Protein 4DTH (pdb70)

Radius of gyration: 22.95 Å; Cα contacts (8 Å, |Δi|>4): 728; chains: 1; bounding box: 74×40×50 Å

InterPro domains:
  IPR006531 Gp5/Type VI secretion system Vgr protein, OB-fold domain [PF04717] (392-458)
  IPR006533 Type VI secretion system, RhsGE-associated Vgr protein [TIGR01646] (21-508)
  IPR017847 Type VI secretion system, RhsGE-associated Vgr family subset [TIGR03361] (10-526)
  IPR032074 Actin cross-linking domain [PF16671] (710-1095)
  IPR032074 Actin cross-linking domain [PS51772] (712-1095)
  IPR037026 Vgr protein, OB-fold domain superfamily [G3DSA:2.40.50.230] (362-461)
  IPR050708 Type VI secretion system VgrG/RHS [PTHR32305] (22-651)
  IPR054030 Gp5/Type VI secretion system Vgr, C-terminal trimerisation domain [PF22178] (476-581)

Sequence (356 aa):
ATPDFPTHFPKSSSIGIENELAGLVVAMPANSAQQKFGYVKSAQGDALFMLTKDMNQGSYQRPPSLQDGKNYQNWQTTHTVELVSYPCEMDDKAAVETRKQAMLWLATHFTTHIDQSNHQQPLAPIQSEDGRFVIEITNAKHVIAAGNGISAESQGQTITMTPSGQQATVGVAAKGFGTSATPELRLLESAPWYQKSLKSQFASLTSAENLDDKELAANVFAYLTSIYLKTAELAKKFGIYIINEWDPMSEQITPNANNGLTDPKVKNAWEILPRTKPSKIVEILSKSDAKAVMKHIKPQLQSRYSEESLSKNVFQYFQQDGGEVAGHGINNNATVGDKHSPELAILFEFRTVPNELQSYLPKTE

Foldseek 3Di:
DQDDFDFEDAFKKKKKKWWKAWKKKKFAPPDDQFFWFKAWLVGHTFWTKGFDAWPAQADQAPVRDDVDDSPRITIGTIMIITRMDHPPPVVSLVLNLVRVLQVLQVLLVCQQPPAFAFDDFDARPVRGMTMGTPHRRMGMHTHRNPDSHHPSDRMFTDLLRMKMKMKGFLLCQLVCPDPVNVVLCPQPLQDSVQLVVLCVVQVVPDFPDSNSLSRLLRVLLSLLQLLLVLCQVQVACFAPDGNVVVVGDHNAPHLQGLVNQVVRQWHWQEQSLLSLVVGDPVSSCSSLVVSLVSCVVPHPNRSSVRSSVCSNVRHDSHPHGSHSHFYRDPVPTGGMIMIMRSGQDPVCCSSHHHHD

Solvent-accessible surface area: 16719 Å² total; per-residue (Å²): 122,28,55,128,77,62,57,31,24,48,113,16,10,6,12,9,45,0,40,6,49,21,5,2,0,1,0,27,51,158,18,70,99,78,0,0,25,0,49,7,49,156,44,89,26,5,0,3,0,9,15,40,106,87,91,31,72,8,134,44,6,115,94,56,150,51,85,139,93,26,137,115,10,38,4,15,18,0,21,0,22,3,4,26,7,52,18,93,53,176,74,18,15,74,35,23,10,68,0,0,52,43,0,5,87,44,0,37,71,18,3,109,134,24,19,1,79,61,4,53,86,62,109,6,182,98,23,99,2,23,1,53,35,46,36,77,108,2,4,0,1,8,20,98,3,147,73,24,146,33,169,62,42,86,3,45,13,67,81,106,8,6,32,0,19,1,1,4,20,2,98,10,2,3,66,33,74,48,93,32,12,119,26,0,19,77,2,87,9,14,68,97,81,6,38,77,91,1,56,85,80,9,98,112,69,156,29,106,68,137,125,33,0,8,16,2,0,0,2,0,0,0,0,2,6,30,0,0,78,3,0,103,137,21,1,4,132,3,73,144,1,54,0,108,71,52,161,30,101,54,68,13,153,16,20,73,21,89,103,0,50,79,33,1,95,14,1,1,45,2,60,1,32,55,2,45,119,41,18,45,160,69,2,9,105,12,0,35,146,41,0,95,74,22,0,82,90,112,38,46,112,53,0,0,96,4,0,13,60,48,0,102,105,17,12,28,3,8,30,161,4,51,32,103,11,36,10,22,88,141,162,74,70,65,24,3,2,18,0,12,4,48,110,7,33,138,118,5,62,74,34,1,3,132,54,114

CATH classification: 1.10.3680.20

GO terms:
  GO:0000287 magnesium ion binding (F, IDA)
  GO:0005524 ATP binding (F, IDA)
  GO:0016881 acid-amino acid ligase activity (F, IDA)
  GO:0018153 isopeptide cross-linking via N6-(L-isoglutamyl)-L-lysine (P, IDA)
  GO:0030042 actin filament depolymerization (P, IDA)

Nearest PDB structures (foldseek):
  4e1f-assembly1_A  TM=1.002E+00  e=4.417E-75  Vibrio cholerae
  4dtd-assembly1_A  TM=9.904E-01  e=9.978E-72  Vibrio cholerae
  7n9w-assembly1_B  TM=2.390E-01  e=9.591E+00  Escherichia coli
  3fby-assembly3_C  TM=1.354E-01  e=4.483E+00  Homo sapiens

Structure (mmCIF, N/CA/C/O backbone):
data_4DTH
#
_entry.id   4DTH
#
_cell.length_a   128.680
_cell.length_b   128.680
_cell.length_c   76.820
_cell.angle_alpha   90.00
_cell.angle_beta   90.00
_cell.angle_gamma   90.00
#
_symmetry.space_group_name_H-M   'P 43 2 2'
#
loop_
_entity.id
_entity.type
_entity.pdbx_description
1 polymer 'VgrG protein'
2 non-polymer "ADENOSINE-5'-TRIPHOSPHATE"
3 non-polymer GLYCEROL
4 non-polymer 'MAGNESIUM ION'
5 non-polymer 'SULFATE ION'
6 water water
#
loop_
_atom_site.group_PDB
_atom_site.id
_atom_site.type_symbol
_atom_site.label_atom_id
_atom_site.label_alt_id
_atom_site.label_comp_id
_atom_site.label_asym_id
_atom_site.label_entity_id
_atom_site.label_seq_id
_atom_site.pdbx_PDB_ins_code
_atom_site.Cartn_x
_atom_site.Cartn_y
_atom_site.Cartn_z
_atom_site.occupancy
_atom_site.B_iso_or_equiv
_atom_site.auth_seq_id
_atom_site.auth_comp_id
_atom_site.auth_asym_id
_atom_site.auth_atom_id
_atom_site.pdbx_PDB_model_num
ATOM 1 N N . ALA A 1 12 ? 50.050 80.512 12.834 1.00 58.78 0 ALA A N 1
ATOM 2 C CA . ALA A 1 12 ? 48.670 80.338 13.273 1.00 57.88 0 ALA A CA 1
ATOM 3 C C . ALA A 1 12 ? 47.973 81.669 13.652 1.00 58.96 0 ALA A C 1
ATOM 4 O O . ALA A 1 12 ? 48.204 82.210 14.747 1.00 57.79 0 ALA A O 1
ATOM 6 N N . THR A 1 13 ? 47.104 82.187 12.735 1.00 54.44 1 THR A N 1
ATOM 7 C CA . THR A 1 13 ? 46.319 83.394 13.019 1.00 53.55 1 THR A CA 1
ATOM 8 C C . THR A 1 13 ? 45.160 82.922 13.908 1.00 55.26 1 THR A C 1
ATOM 9 O O . THR A 1 13 ? 44.478 81.950 13.545 1.00 55.02 1 THR A O 1
ATOM 13 N N . PRO A 1 14 ? 44.944 83.550 15.093 1.00 49.64 2 PRO A N 1
ATOM 14 C CA . PRO A 1 14 ? 43.842 83.099 15.953 1.00 48.69 2 PRO A CA 1
ATOM 15 C C . PRO A 1 14 ? 42.494 83.242 15.264 1.00 50.85 2 PRO A C 1
ATOM 16 O O . PRO A 1 14 ? 42.310 84.124 14.416 1.00 49.99 2 PRO A O 1
ATOM 20 N N . ASP A 1 15 ? 41.571 82.336 15.594 1.00 45.73 3 ASP A N 1
ATOM 21 C CA . ASP A 1 15 ? 40.225 82.387 15.058 1.00 44.51 3 ASP A CA 1
ATOM 22 C C . ASP A 1 15 ? 39.485 83.480 15.778 1.00 43.54 3 ASP A C 1
ATOM 23 O O . ASP A 1 15 ? 39.833 83.836 16.912 1.00 41.81 3 ASP A O 1
ATOM 28 N N . PHE A 1 16 ? 38.433 83.980 15.133 1.00 37.95 4 PHE A N 1
ATOM 29 C CA . PHE A 1 16 ? 37.595 84.989 15.739 1.00 36.70 4 PHE A CA 1
ATOM 30 C C . PHE A 1 16 ? 36.974 84.453 17.016 1.00 37.66 4 PHE A C 1
ATOM 31 O O . PHE A 1 16 ? 36.459 83.324 17.008 1.00 37.62 4 PHE A O 1
ATOM 39 N N . PRO A 1 17 ? 36.909 85.288 18.082 1.00 32.24 5 PRO A N 1
ATOM 40 C CA . PRO A 1 17 ? 36.087 84.895 19.237 1.00 31.30 5 PRO A CA 1
ATOM 41 C C . PRO A 1 17 ? 34.647 84.734 18.697 1.00 32.81 5 PRO A C 1
ATOM 42 O O . PRO A 1 17 ? 34.265 85.411 17.728 1.00 31.39 5 PRO A O 1
ATOM 46 N N . THR A 1 18 ? 33.881 83.807 19.267 1.00 28.16 6 THR A N 1
ATOM 47 C CA . THR A 1 18 ? 32.517 83.526 18.801 1.00 26.94 6 THR A CA 1
ATOM 48 C C . THR A 1 18 ? 31.466 84.084 19.755 1.00 29.54 6 THR A C 1
ATOM 49 O O . THR A 1 18 ? 30.339 84.346 19.327 1.00 29.19 6 THR A O 1
ATOM 53 N N . HIS A 1 19 ? 31.816 84.244 21.047 1.00 24.45 7 HIS A N 1
ATOM 54 C CA . HIS A 1 19 ? 30.866 84.710 22.058 1.00 24.20 7 HIS A CA 1
ATOM 55 C C . HIS A 1 19 ? 31.057 86.144 22.538 1.00 27.80 7 HIS A C 1
ATOM 56 O O . HIS A 1 19 ? 32.167 86.545 22.885 1.00 28.11 7 HIS A O 1
ATOM 63 N N . PHE A 1 20 ? 29.946 86.886 22.623 1.00 23.14 8 PHE A N 1
ATOM 64 C CA . PHE A 1 20 ? 29.887 88.248 23.163 1.00 22.74 8 PHE A CA 1
ATOM 65 C C . PHE A 1 20 ? 28.712 88.384 24.115 1.00 28.78 8 PHE A C 1
ATOM 66 O O . PHE A 1 20 ? 27.675 87.764 23.879 1.00 27.00 8 PHE A O 1
ATOM 74 N N . PRO A 1 21 ? 28.845 89.177 25.208 1.00 27.76 9 PRO A N 1
ATOM 75 C CA . PRO A 1 21 ? 27.707 89.313 26.141 1.00 28.09 9 PRO A CA 1
ATOM 76 C C . PRO A 1 21 ? 26.462 89.917 25.495 1.00 31.92 9 PRO A C 1
ATOM 77 O O . PRO A 1 21 ? 25.343 89.494 25.798 1.00 31.89 9 PRO A O 1
ATOM 81 N N . LYS A 1 22 ? 26.665 90.895 24.576 1.00 28.39 10 LYS A N 1
ATOM 82 C CA . LYS A 1 22 ? 25.582 91.595 23.892 1.00 28.28 10 LYS A CA 1
ATOM 83 C C . LYS A 1 22 ? 25.943 91.709 22.406 1.00 30.57 10 LYS A C 1
ATOM 84 O O . LYS A 1 22 ? 26.637 90.837 21.879 1.00 31.37 10 LYS A O 1
ATOM 90 N N . SER A 1 23 ? 25.508 92.800 21.755 1.00 24.37 11 SER A N 1
ATOM 91 C CA A SER A 1 23 ? 25.799 93.020 20.341 0.50 23.65 11 SER A CA 1
ATOM 92 C CA B SER A 1 23 ? 25.795 93.014 20.342 0.50 23.04 11 SER A CA 1
ATOM 93 C C . SER A 1 23 ? 27.280 93.209 20.068 1.00 26.07 11 SER A C 1
ATOM 94 O O . SER A 1 23 ? 27.999 93.769 20.902 1.00 24.38 11 SER A O 1
ATOM 99 N N . SER A 1 24 ? 27.737 92.703 18.911 1.00 21.26 12 SER A N 1
ATOM 100 C CA . SER A 1 24 ? 29.141 92.773 18.516 1.00 20.10 12 SER A CA 1
ATOM 101 C C . SER A 1 24 ? 29.330 93.437 17.157 1.00 23.55 12 SER A C 1
ATOM 102 O O . SER A 1 24 ? 28.389 93.507 16.359 1.00 21.87 12 SER A O 1
ATOM 105 N N . ILE A 1 25 ? 30.559 93.913 16.890 1.00 20.31 13 ILE A N 1
ATOM 106 C CA . ILE A 1 25 ? 30.866 94.555 15.626 1.00 20.34 13 ILE A CA 1
ATOM 107 C C . ILE A 1 25 ? 32.254 94.170 15.137 1.00 23.62 13 ILE A C 1
ATOM 108 O O . ILE A 1 25 ? 33.193 94.089 15.929 1.00 21.45 13 ILE A O 1
ATOM 113 N N . GLY A 1 26 ? 32.341 93.949 13.836 1.00 19.44 14 GLY A N 1
ATOM 114 C CA . GLY A 1 26 ? 33.578 93.684 13.120 1.00 19.01 14 GLY A CA 1
ATOM 115 C C . GLY A 1 26 ? 33.662 94.618 11.936 1.00 22.07 14 GLY A C 1
ATOM 116 O O . GLY A 1 26 ? 32.634 95.123 11.471 1.00 21.06 14 GLY A O 1
ATOM 117 N N . ILE A 1 27 ? 34.882 94.901 11.466 1.00 18.29 15 ILE A N 1
ATOM 118 C CA . ILE A 1 27 ? 35.074 95.807 10.331 1.00 18.16 15 ILE A CA 1
ATOM 119 C C . ILE A 1 27 ? 36.011 95.183 9.297 1.00 21.94 15 ILE A C 1
ATOM 120 O O . ILE A 1 27 ? 36.874 94.377 9.646 1.00 21.11 15 ILE A O 1
ATOM 125 N N . GLU A 1 28 ? 35.817 95.556 8.030 1.00 19.14 16 GLU A N 1
ATOM 126 C CA . GLU A 1 28 ? 36.621 95.122 6.887 1.00 18.46 16 GLU A CA 1
ATOM 127 C C . GLU A 1 28 ? 37.096 96.378 6.220 1.00 22.66 16 GLU A C 1
ATOM 128 O O . GLU A 1 28 ? 36.309 97.305 6.007 1.00 21.39 16 GLU A O 1
ATOM 134 N N . ASN A 1 29 ? 38.392 96.448 5.940 1.00 19.69 17 ASN A N 1
ATOM 135 C CA . ASN A 1 29 ? 38.996 97.668 5.448 1.00 19.27 17 ASN A CA 1
ATOM 136 C C . ASN A 1 29 ? 40.043 97.383 4.372 1.00 21.97 17 ASN A C 1
ATOM 137 O O . ASN A 1 29 ? 41.174 96.994 4.688 1.00 20.99 17 ASN A O 1
ATOM 142 N N . GLU A 1 30 ? 39.651 97.574 3.099 1.00 19.27 18 GLU A N 1
ATOM 143 C CA . GLU A 1 30 ? 40.548 97.337 1.966 1.00 20.06 18 GLU A CA 1
ATOM 144 C C . GLU A 1 30 ? 41.488 98.529 1.806 1.00 24.47 18 GLU A C 1
ATOM 145 O O . GLU A 1 30 ? 41.049 99.674 1.802 1.00 25.16 18 GLU A O 1
ATOM 151 N N . LEU A 1 31 ? 42.780 98.260 1.718 1.00 20.75 19 LEU A N 1
ATOM 152 C CA . LEU A 1 31 ? 43.779 99.322 1.601 1.00 20.77 19 LEU A CA 1
ATOM 153 C C . LEU A 1 31 ? 44.045 99.708 0.153 1.00 24.78 19 LEU A C 1
ATOM 154 O O . LEU A 1 31 ? 43.953 98.868 -0.745 1.00 23.84 19 LEU A O 1
ATOM 159 N N . ALA A 1 32 ? 44.383 100.989 -0.071 1.00 22.54 20 ALA A N 1
ATOM 160 C CA . ALA A 1 32 ? 44.790 101.487 -1.384 1.00 22.89 20 ALA A CA 1
ATOM 161 C C . ALA A 1 32 ? 46.263 101.857 -1.311 1.00 25.27 20 ALA A C 1
ATOM 162 O O . ALA A 1 32 ? 46.747 102.278 -0.254 1.00 24.68 20 ALA A O 1
ATOM 164 N N . GLY A 1 33 ? 46.962 101.681 -2.426 1.00 21.38 21 GLY A N 1
ATOM 165 C CA . GLY A 1 33 ? 48.362 102.064 -2.551 1.00 20.56 21 GLY A CA 1
ATOM 166 C C . GLY A 1 33 ? 49.359 100.934 -2.614 1.00 23.42 21 GLY A C 1
ATOM 167 O O . GLY A 1 33 ? 50.545 101.188 -2.840 1.00 22.14 21 GLY A O 1
ATOM 168 N N . LEU A 1 34 ? 48.908 99.692 -2.365 1.00 19.03 22 LEU A N 1
ATOM 169 C CA . LEU A 1 34 ? 49.792 98.528 -2.381 1.00 18.21 22 LEU A CA 1
ATOM 170 C C . LEU A 1 34 ? 49.040 97.256 -2.715 1.00 21.13 22 LEU A C 1
ATOM 171 O O . LEU A 1 34 ? 47.800 97.234 -2.757 1.00 20.70 22 LEU A O 1
ATOM 176 N N . VAL A 1 35 ? 49.809 96.180 -2.897 1.00 17.75 23 VAL A N 1
ATOM 177 C CA . VAL A 1 35 ? 49.301 94.830 -3.084 1.00 18.13 23 VAL A CA 1
ATOM 178 C C . VAL A 1 35 ? 50.143 93.853 -2.256 1.00 20.06 23 VAL A C 1
ATOM 179 O O . VAL A 1 35 ? 51.260 94.176 -1.852 1.00 20.14 23 VAL A O 1
ATOM 183 N N . VAL A 1 36 ? 49.605 92.651 -2.038 1.00 17.69 24 VAL A N 1
ATOM 184 C CA . VAL A 1 36 ? 50.317 91.522 -1.454 1.00 17.08 24 VAL A CA 1
ATOM 185 C C . VAL A 1 36 ? 50.414 90.483 -2.578 1.00 20.87 24 VAL A C 1
ATOM 186 O O . VAL A 1 36 ? 49.449 90.290 -3.326 1.00 20.24 24 VAL A O 1
ATOM 190 N N . ALA A 1 37 ? 51.571 89.849 -2.721 1.00 19.25 25 ALA A N 1
ATOM 191 C CA . ALA A 1 37 ? 51.715 88.765 -3.689 1.00 19.73 25 ALA A CA 1
ATOM 192 C C . ALA A 1 37 ? 52.038 87.518 -2.888 1.00 24.02 25 ALA A C 1
ATOM 193 O O . ALA A 1 37 ? 52.784 87.580 -1.903 1.00 21.92 25 ALA A O 1
ATOM 195 N N . MET A 1 38 ? 51.382 86.411 -3.231 1.00 22.33 26 MET A N 1
ATOM 196 C CA . MET A 1 38 ? 51.523 85.149 -2.513 1.00 24.00 26 MET A CA 1
ATOM 197 C C . MET A 1 38 ? 51.433 83.973 -3.485 1.00 29.30 26 MET A C 1
ATOM 198 O O . MET A 1 38 ? 50.865 84.161 -4.566 1.00 27.77 26 MET A O 1
ATOM 203 N N . PRO A 1 39 ? 51.895 82.744 -3.113 1.00 27.80 27 PRO A N 1
ATOM 204 C CA . PRO A 1 39 ? 51.692 81.587 -4.009 1.00 28.21 27 PRO A CA 1
ATOM 205 C C . PRO A 1 39 ? 50.211 81.384 -4.331 1.00 31.20 27 PRO A C 1
ATOM 206 O O . PRO A 1 39 ? 49.351 81.759 -3.536 1.00 30.00 27 PRO A O 1
ATOM 210 N N . ALA A 1 40 ? 49.910 80.793 -5.488 1.00 29.35 28 ALA A N 1
ATOM 211 C CA . ALA A 1 40 ? 48.529 80.494 -5.878 1.00 29.90 28 ALA A CA 1
ATOM 212 C C . ALA A 1 40 ? 47.914 79.525 -4.862 1.00 36.46 28 ALA A C 1
ATOM 213 O O . ALA A 1 40 ? 48.635 78.709 -4.277 1.00 36.34 28 ALA A O 1
ATOM 215 N N . ASN A 1 41 ? 46.597 79.654 -4.616 1.00 34.62 29 ASN A N 1
ATOM 216 C CA . ASN A 1 41 ? 45.834 78.821 -3.676 1.00 35.06 29 ASN A CA 1
ATOM 217 C C . ASN A 1 41 ? 46.328 78.926 -2.203 1.00 37.79 29 ASN A C 1
ATOM 218 O O . ASN A 1 41 ? 46.109 78.015 -1.398 1.00 38.36 29 ASN A O 1
ATOM 223 N N . SER A 1 42 ? 46.972 80.067 -1.853 1.00 32.66 30 SER A N 1
ATOM 224 C CA . SER A 1 42 ? 47.433 80.372 -0.488 1.00 31.24 30 SER A CA 1
ATOM 225 C C . SER A 1 42 ? 46.215 80.653 0.393 1.00 33.13 30 SER A C 1
ATOM 226 O O . SER A 1 42 ? 45.161 81.034 -0.125 1.00 32.40 30 SER A O 1
ATOM 229 N N . ALA A 1 43 ? 46.368 80.520 1.722 1.00 29.67 31 ALA A N 1
ATOM 230 C CA . ALA A 1 43 ? 45.303 80.855 2.665 1.00 29.76 31 ALA A CA 1
ATOM 231 C C . ALA A 1 43 ? 45.103 82.375 2.612 1.00 31.47 31 ALA A C 1
ATOM 232 O O . ALA A 1 43 ? 46.049 83.104 2.286 1.00 30.87 31 ALA A O 1
ATOM 234 N N . GLN A 1 44 ? 43.874 82.842 2.901 1.00 27.27 32 GLN A N 1
ATOM 235 C CA A GLN A 1 44 ? 43.555 84.266 2.858 0.50 26.14 32 GLN A CA 1
ATOM 236 C CA B GLN A 1 44 ? 43.537 84.268 2.884 0.50 26.51 32 GLN A CA 1
ATOM 237 C C . GLN A 1 44 ? 44.366 85.068 3.893 1.00 28.21 32 GLN A C 1
ATOM 238 O O . GLN A 1 44 ? 44.832 86.156 3.580 1.00 26.88 32 GLN A O 1
ATOM 249 N N . LYS A 1 45 ? 44.558 84.521 5.104 1.00 23.99 33 LYS A N 1
ATOM 250 C CA . LYS A 1 45 ? 45.285 85.192 6.182 1.00 23.48 33 LYS A CA 1
ATOM 251 C C . LYS A 1 45 ? 46.790 85.014 6.087 1.00 26.13 33 LYS A C 1
ATOM 252 O O . LYS A 1 45 ? 47.248 83.887 5.927 1.00 26.13 33 LYS A O 1
ATOM 258 N N . PHE A 1 46 ? 47.559 86.124 6.180 1.00 21.91 34 PHE A N 1
ATOM 259 C CA . PHE A 1 46 ? 49.027 86.051 6.169 1.00 20.75 34 PHE A CA 1
ATOM 260 C C . PHE A 1 46 ? 49.659 86.648 7.420 1.00 24.81 34 PHE A C 1
ATOM 261 O O . PHE A 1 46 ? 50.872 86.546 7.627 1.00 23.49 34 PHE A O 1
ATOM 269 N N . GLY A 1 47 ? 48.823 87.219 8.279 1.00 23.24 35 GLY A N 1
ATOM 270 C CA . GLY A 1 47 ? 49.286 87.792 9.530 1.00 22.93 35 GLY A CA 1
ATOM 271 C C . GLY A 1 47 ? 48.187 88.438 10.338 1.00 25.78 35 GLY A C 1
ATOM 272 O O . GLY A 1 47 ? 47.012 88.403 9.960 1.00 24.62 35 GLY A O 1
ATOM 273 N N . TYR A 1 48 ? 48.578 89.037 11.454 1.00 22.28 36 TYR A N 1
ATOM 274 C CA . TYR A 1 48 ? 47.661 89.760 12.319 1.00 21.64 36 TYR A CA 1
ATOM 275 C C . TYR A 1 48 ? 48.389 90.780 13.164 1.00 24.48 36 TYR A C 1
ATOM 276 O O . TYR A 1 48 ? 49.621 90.720 13.324 1.00 23.08 36 TYR A O 1
ATOM 285 N N . VAL A 1 49 ? 47.627 91.750 13.663 1.00 19.94 37 VAL A N 1
ATOM 286 C CA . VAL A 1 49 ? 48.143 92.788 14.541 1.00 19.65 37 VAL A CA 1
ATOM 287 C C . VAL A 1 49 ? 47.449 92.627 15.871 1.00 24.14 37 VAL A C 1
ATOM 288 O O . VAL A 1 49 ? 46.223 92.465 15.918 1.00 22.52 37 VAL A O 1
ATOM 292 N N . LYS A 1 50 ? 48.238 92.635 16.951 1.00 21.31 38 LYS A N 1
ATOM 293 C CA . LYS A 1 50 ? 47.698 92.528 18.294 1.00 21.64 38 LYS A CA 1
ATOM 294 C C . LYS A 1 50 ? 48.192 93.693 19.149 1.00 27.19 38 LYS A C 1
ATOM 295 O O . LYS A 1 50 ? 49.157 94.372 18.779 1.00 25.93 38 LYS A O 1
ATOM 301 N N . SER A 1 51 ? 47.561 93.911 20.308 1.00 25.43 39 SER A N 1
ATOM 302 C CA . SER A 1 51 ? 48.053 94.930 21.231 1.00 26.64 39 SER A CA 1
ATOM 303 C C . SER A 1 51 ? 49.272 94.302 21.921 1.00 32.49 39 SER A C 1
ATOM 304 O O . SER A 1 51 ? 49.419 93.072 21.896 1.00 30.81 39 SER A O 1
ATOM 307 N N . ALA A 1 52 ? 50.132 95.124 22.542 1.00 33.06 40 ALA A N 1
ATOM 308 C CA . ALA A 1 52 ? 51.297 94.624 23.287 1.00 35.44 40 ALA A CA 1
ATOM 309 C C . ALA A 1 52 ? 50.859 93.678 24.425 1.00 43.17 40 ALA A C 1
ATOM 310 O O . ALA A 1 52 ? 51.589 92.750 24.767 1.00 43.77 40 ALA A O 1
ATOM 312 N N . GLN A 1 53 ? 49.637 93.884 24.949 1.00 41.73 41 GL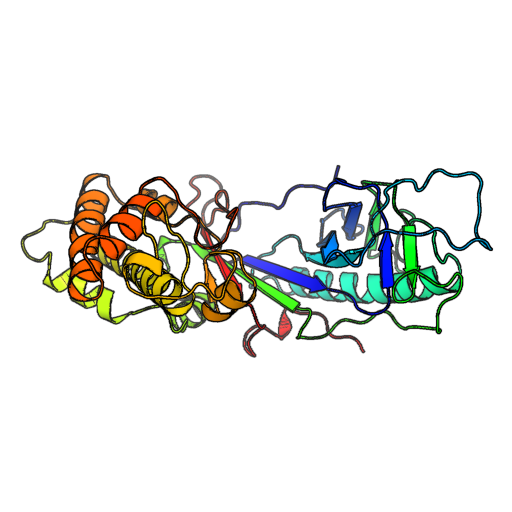N A N 1
ATOM 313 C CA . GLN A 1 53 ? 49.005 93.070 25.998 1.00 42.73 41 GLN A CA 1
ATOM 314 C C . GLN A 1 53 ? 48.611 91.664 25.494 1.00 45.46 41 GLN A C 1
ATOM 315 O O . GLN A 1 53 ? 48.319 90.784 26.309 1.00 45.59 41 GLN A O 1
ATOM 321 N N . GLY A 1 54 ? 48.602 91.479 24.170 1.00 39.41 42 GLY A N 1
ATOM 322 C CA . GLY A 1 54 ? 48.299 90.204 23.527 1.00 38.00 42 GLY A CA 1
ATOM 323 C C . GLY A 1 54 ? 46.929 90.062 22.892 1.00 38.81 42 GLY A C 1
ATOM 324 O O . GLY A 1 54 ? 46.642 89.008 22.322 1.00 39.05 42 GLY A O 1
ATOM 325 N N . ASP A 1 55 ? 46.069 91.102 22.980 1.00 32.94 43 ASP A N 1
ATOM 326 C CA . ASP A 1 55 ? 44.712 91.066 22.403 1.00 31.15 43 ASP A CA 1
ATOM 327 C C . ASP A 1 55 ? 44.772 91.215 20.884 1.00 30.56 43 ASP A C 1
ATOM 328 O O . ASP A 1 55 ? 45.261 92.237 20.398 1.00 28.96 43 ASP A O 1
ATOM 333 N N . ALA A 1 56 ? 44.260 90.220 20.143 1.00 26.65 44 ALA A N 1
ATOM 334 C CA . ALA A 1 56 ? 44.215 90.250 18.676 1.00 25.38 44 ALA A CA 1
ATOM 335 C C . ALA A 1 56 ? 43.250 91.357 18.208 1.00 25.91 44 ALA A C 1
ATOM 336 O O . ALA A 1 56 ? 42.096 91.401 18.648 1.00 24.42 44 ALA A O 1
ATOM 338 N N . LEU A 1 57 ? 43.748 92.286 17.368 1.00 20.81 45 LEU A N 1
ATOM 339 C CA . LEU A 1 57 ? 42.960 93.433 16.893 1.00 19.51 45 LEU A CA 1
ATOM 340 C C . LEU A 1 57 ? 42.413 93.261 15.485 1.00 21.54 45 LEU A C 1
ATOM 341 O O . LEU A 1 57 ? 41.230 93.524 15.252 1.00 21.06 45 LEU A O 1
ATOM 346 N N . PHE A 1 58 ? 43.258 92.827 14.547 1.00 18.74 46 PHE A N 1
ATOM 347 C CA . PHE A 1 58 ? 42.825 92.593 13.171 1.00 17.85 46 PHE A CA 1
ATOM 348 C C . PHE A 1 58 ? 43.733 91.653 12.413 1.00 22.40 46 PHE A C 1
ATOM 349 O O . PHE A 1 58 ? 44.909 91.495 12.756 1.00 22.68 46 PHE A O 1
ATOM 357 N N . MET A 1 59 ? 43.195 91.058 11.356 1.00 19.14 47 MET A N 1
ATOM 358 C CA . MET A 1 59 ? 43.947 90.151 10.503 1.00 19.84 47 MET A CA 1
ATOM 359 C C . MET A 1 59 ? 44.420 90.874 9.252 1.00 21.29 47 MET A C 1
ATOM 360 O O . MET A 1 59 ? 43.744 91.772 8.753 1.00 19.62 47 MET A O 1
ATOM 365 N N . LEU A 1 60 ? 45.551 90.430 8.709 1.00 19.11 48 LEU A N 1
ATOM 366 C CA . LEU A 1 60 ? 46.067 90.914 7.429 1.00 19.71 48 LEU A CA 1
ATOM 367 C C . LEU A 1 60 ? 45.678 89.848 6.422 1.00 22.66 48 LEU A C 1
ATOM 368 O O . LEU A 1 60 ? 46.057 88.679 6.577 1.00 22.10 48 LEU A O 1
ATOM 373 N N . THR A 1 61 ? 44.864 90.222 5.431 1.00 19.66 49 THR A N 1
ATOM 374 C CA . THR A 1 61 ? 44.380 89.254 4.453 1.00 19.60 49 THR A CA 1
ATOM 375 C C . THR A 1 61 ? 44.568 89.718 3.019 1.00 22.58 49 THR A C 1
ATOM 376 O O . THR A 1 61 ? 44.620 90.925 2.749 1.00 21.38 49 THR A O 1
ATOM 380 N N . LYS A 1 62 ? 44.587 88.753 2.089 1.00 19.55 50 LYS A N 1
ATOM 381 C CA . LYS A 1 62 ? 44.530 89.047 0.665 1.00 19.75 50 LYS A CA 1
ATOM 382 C C . LYS A 1 62 ? 43.032 89.185 0.356 1.00 24.73 50 LYS A C 1
ATOM 383 O O . LYS A 1 62 ? 42.198 88.553 1.016 1.00 23.98 50 LYS A O 1
ATOM 389 N N . ASP A 1 63 ? 42.688 90.023 -0.612 1.00 22.48 51 ASP A N 1
ATOM 390 C CA . ASP A 1 63 ? 41.282 90.254 -0.915 1.00 23.07 51 ASP A CA 1
ATOM 391 C C . ASP A 1 63 ? 40.981 90.062 -2.404 1.00 27.52 51 ASP A C 1
ATOM 392 O O . ASP A 1 63 ? 40.699 88.936 -2.816 1.00 27.71 51 ASP A O 1
ATOM 397 N N . MET A 1 64 ? 41.056 91.139 -3.205 1.00 25.26 52 MET A N 1
ATOM 398 C CA . MET 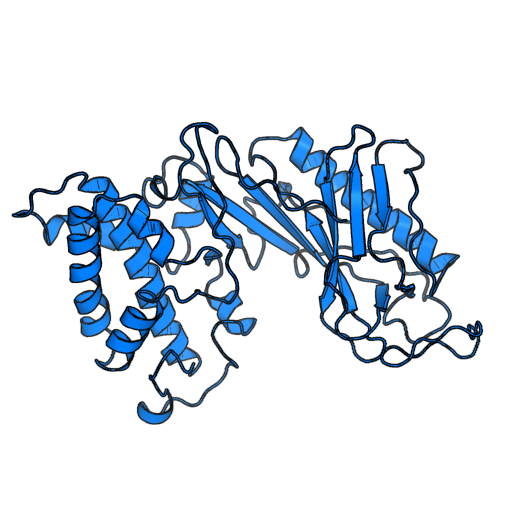A 1 64 ? 40.732 91.093 -4.629 1.00 25.89 52 MET A CA 1
ATOM 399 C C . MET A 1 64 ? 41.923 90.649 -5.450 1.00 29.24 52 MET A C 1
ATOM 400 O O . MET A 1 64 ? 42.967 91.301 -5.395 1.00 27.65 52 MET A O 1
ATOM 405 N N . ASN A 1 65 ? 41.745 89.586 -6.263 1.00 25.70 53 ASN A N 1
ATOM 406 C CA . ASN A 1 65 ? 42.803 89.106 -7.144 1.00 25.66 53 ASN A CA 1
ATOM 407 C C . ASN A 1 65 ? 43.081 90.153 -8.237 1.00 32.05 53 ASN A C 1
ATOM 408 O O . ASN A 1 65 ? 42.167 90.523 -8.985 1.00 30.73 53 ASN A O 1
ATOM 413 N N . GLN A 1 66 ? 44.347 90.615 -8.330 1.00 28.50 54 GLN A N 1
ATOM 414 C CA . GLN A 1 66 ? 44.777 91.624 -9.313 1.00 29.07 54 GLN A CA 1
ATOM 415 C C . GLN A 1 66 ? 45.701 91.049 -10.403 1.00 34.43 54 GLN A C 1
ATOM 416 O O . GLN A 1 66 ? 46.436 91.807 -11.047 1.00 35.26 54 GLN A O 1
ATOM 422 N N . GLY A 1 67 ? 45.660 89.731 -10.592 1.00 30.54 55 GLY A N 1
ATOM 423 C CA . GLY A 1 67 ? 46.466 89.059 -11.603 1.00 30.19 55 GLY A CA 1
ATOM 424 C C . GLY A 1 67 ? 47.735 88.408 -11.092 1.00 31.46 55 GLY A C 1
ATOM 425 O O . GLY A 1 67 ? 48.104 88.582 -9.930 1.00 29.70 55 GLY A O 1
ATOM 426 N N . SER A 1 68 ? 48.404 87.642 -11.962 1.00 27.16 56 SER A N 1
ATOM 427 C CA . SER A 1 68 ? 49.640 86.943 -11.617 1.00 26.92 56 SER A CA 1
ATOM 428 C C . SER A 1 68 ? 50.764 87.920 -11.284 1.00 28.63 56 SER A C 1
ATOM 429 O O . SER A 1 68 ? 50.829 89.019 -11.837 1.00 27.83 56 SER A O 1
ATOM 432 N N . TYR A 1 69 ? 51.601 87.532 -10.325 1.00 23.87 57 TYR A N 1
ATOM 433 C CA . TYR A 1 69 ? 52.727 88.344 -9.876 1.00 23.25 57 TYR A CA 1
ATOM 434 C C . TYR A 1 69 ? 53.938 88.046 -10.720 1.00 27.54 57 TYR A C 1
ATOM 435 O O . TYR A 1 69 ? 54.250 86.879 -10.970 1.00 27.61 57 TYR A O 1
ATOM 444 N N . GLN A 1 70 ? 54.624 89.104 -11.145 1.00 23.87 58 GLN A N 1
ATOM 445 C CA . GLN A 1 70 ? 55.875 88.996 -11.887 1.00 24.12 58 GLN A CA 1
ATOM 446 C C . GLN A 1 70 ? 56.908 89.787 -11.105 1.00 27.38 58 GLN A C 1
ATOM 447 O O . GLN A 1 70 ? 56.768 91.006 -10.950 1.00 26.58 58 GLN A O 1
ATOM 453 N N . ARG A 1 71 ? 57.917 89.070 -10.574 1.00 25.47 59 ARG A N 1
ATOM 454 C CA . ARG A 1 71 ? 59.014 89.673 -9.827 1.00 25.64 59 ARG A CA 1
ATOM 455 C C . ARG A 1 71 ? 59.727 90.650 -10.765 1.00 28.38 59 ARG A C 1
ATOM 456 O O . ARG A 1 71 ? 60.184 90.216 -11.827 1.00 27.15 59 ARG A O 1
ATOM 464 N N . PRO A 1 72 ? 59.816 91.959 -10.425 1.00 24.47 60 PRO A N 1
ATOM 465 C CA . PRO A 1 72 ? 60.538 92.889 -11.306 1.00 24.25 60 PRO A CA 1
ATOM 466 C C . PRO A 1 72 ? 61.968 92.392 -11.566 1.00 28.15 60 PRO A C 1
ATOM 467 O O . PRO A 1 72 ? 62.626 91.923 -10.627 1.00 26.91 60 PRO A O 1
ATOM 471 N N . PRO A 1 73 ? 62.433 92.394 -12.839 1.00 26.02 61 PRO A N 1
ATOM 472 C CA . PRO A 1 73 ? 63.784 91.882 -13.135 1.00 25.87 61 PRO A CA 1
ATOM 473 C C . PRO A 1 73 ? 64.911 92.515 -12.324 1.00 27.66 61 PRO A C 1
ATOM 474 O O . PRO A 1 73 ? 65.844 91.815 -11.954 1.00 26.04 61 PRO A O 1
ATOM 478 N N . SER A 1 74 ? 64.793 93.813 -11.987 1.00 24.37 62 SER A N 1
ATOM 479 C CA . SER A 1 74 ? 65.788 94.530 -11.190 1.00 24.29 62 SER A CA 1
ATOM 480 C C . SER A 1 74 ? 65.830 94.088 -9.716 1.00 27.23 62 SER A C 1
ATOM 481 O O . SER A 1 74 ? 66.729 94.496 -8.979 1.00 26.61 62 SER A O 1
ATOM 484 N N . LEU A 1 75 ? 64.866 93.252 -9.299 1.00 22.64 63 LEU A N 1
ATOM 485 C CA . LEU A 1 75 ? 64.758 92.725 -7.947 1.00 21.61 63 LEU A CA 1
ATOM 486 C C . LEU A 1 75 ? 64.895 91.200 -7.889 1.00 26.21 63 LEU A C 1
ATOM 487 O O . LEU A 1 75 ? 64.573 90.592 -6.865 1.00 24.98 63 LEU A O 1
ATOM 492 N N . GLN A 1 76 ? 65.416 90.580 -8.983 1.00 24.31 64 GLN A N 1
ATOM 493 C CA . GLN A 1 76 ? 65.687 89.138 -9.056 1.00 24.66 64 GLN A CA 1
ATOM 494 C C . GLN A 1 76 ? 66.558 88.779 -7.849 1.00 29.50 64 GLN A C 1
ATOM 495 O O . GLN A 1 76 ? 67.553 89.462 -7.587 1.00 29.90 64 GLN A O 1
ATOM 501 N N . ASP A 1 77 ? 66.148 87.763 -7.083 1.00 25.62 65 ASP A N 1
ATOM 502 C CA . ASP A 1 77 ? 66.827 87.388 -5.839 1.00 25.32 65 ASP A CA 1
ATOM 503 C C . ASP A 1 77 ? 67.123 85.887 -5.723 1.00 32.69 65 ASP A C 1
ATOM 504 O O . ASP A 1 77 ? 67.398 85.400 -4.624 1.00 33.21 65 ASP A O 1
ATOM 509 N N . GLY A 1 78 ? 66.996 85.166 -6.834 1.00 31.77 66 GLY A N 1
ATOM 510 C CA . GLY A 1 78 ? 67.217 83.725 -6.882 1.00 33.00 66 GLY A CA 1
ATOM 511 C C . GLY A 1 78 ? 66.090 82.927 -6.255 1.00 39.39 66 GLY A C 1
ATOM 512 O O . GLY A 1 78 ? 66.177 81.700 -6.158 1.00 39.70 66 GLY A O 1
ATOM 513 N N . LYS A 1 79 ? 65.017 83.621 -5.826 1.00 36.10 67 LYS A N 1
ATOM 514 C CA . LYS A 1 79 ? 63.853 82.998 -5.206 1.00 35.69 67 LYS A CA 1
ATOM 515 C C . LYS A 1 79 ? 62.795 82.663 -6.228 1.00 38.55 67 LYS A C 1
ATOM 516 O O . LYS A 1 79 ? 62.694 83.297 -7.284 1.00 36.20 67 LYS A O 1
ATOM 522 N N . ASN A 1 80 ? 62.010 81.640 -5.891 1.00 36.71 68 ASN A N 1
ATOM 523 C CA . ASN A 1 80 ? 60.935 81.125 -6.706 1.00 36.33 68 ASN A CA 1
ATOM 524 C C . ASN A 1 80 ? 59.633 81.882 -6.400 1.00 36.81 68 ASN A C 1
ATOM 525 O O . ASN A 1 80 ? 59.123 81.834 -5.271 1.00 36.45 68 ASN A O 1
ATOM 530 N N . TYR A 1 81 ? 59.094 82.551 -7.425 1.00 30.51 69 TYR A N 1
ATOM 531 C CA . TYR A 1 81 ? 57.808 83.240 -7.320 1.00 29.05 69 TYR A CA 1
ATOM 532 C C . TYR A 1 81 ? 56.856 82.649 -8.355 1.00 33.04 69 TYR A C 1
ATOM 533 O O . TYR A 1 81 ? 55.907 83.316 -8.753 1.00 31.53 69 TYR A O 1
ATOM 542 N N . GLN A 1 82 ? 57.107 81.392 -8.781 1.00 31.23 70 GLN A N 1
ATOM 543 C CA . GLN A 1 82 ? 56.286 80.737 -9.798 1.00 31.27 70 GLN A CA 1
ATOM 544 C C . GLN A 1 82 ? 54.851 80.536 -9.388 1.00 32.77 70 GLN A C 1
ATOM 545 O O . GLN A 1 82 ? 54.574 80.045 -8.291 1.00 32.46 70 GLN A O 1
ATOM 551 N N . ASN A 1 83 ? 53.940 80.971 -10.272 1.00 28.30 71 ASN A N 1
ATOM 552 C CA . ASN A 1 83 ? 52.484 80.902 -10.120 1.00 27.90 71 ASN A CA 1
ATOM 553 C C . ASN A 1 83 ? 51.903 81.823 -9.045 1.00 30.52 71 ASN A C 1
ATOM 554 O O . ASN A 1 83 ? 50.701 81.775 -8.797 1.00 30.03 71 ASN A O 1
ATOM 559 N N . TRP A 1 84 ? 52.734 82.698 -8.446 1.00 25.85 72 TRP A N 1
ATOM 560 C CA . TRP A 1 84 ? 52.275 83.649 -7.431 1.00 25.13 72 TRP A CA 1
ATOM 561 C C . TRP A 1 84 ? 51.255 84.616 -8.003 1.00 27.98 72 TRP A C 1
ATOM 562 O O . TRP A 1 84 ? 51.352 85.010 -9.171 1.00 26.49 72 TRP A O 1
ATOM 573 N N . GLN A 1 85 ? 50.272 84.982 -7.171 1.00 24.78 73 GLN A N 1
ATOM 574 C CA . GLN A 1 85 ? 49.181 85.889 -7.531 1.00 24.17 73 GLN A CA 1
ATOM 575 C C . GLN A 1 85 ? 49.230 87.154 -6.701 1.00 25.82 73 GLN A C 1
ATOM 576 O O . GLN A 1 85 ? 49.628 87.099 -5.534 1.00 25.87 73 GLN A O 1
ATOM 582 N N A THR A 1 86 ? 48.811 88.280 -7.284 0.50 21.43 74 THR A N 1
ATOM 583 N N B THR A 1 86 ? 48.808 88.296 -7.285 0.50 21.60 74 THR A N 1
ATOM 584 C CA A THR A 1 86 ? 48.748 89.567 -6.596 0.50 20.66 74 THR A CA 1
ATOM 585 C CA B THR A 1 86 ? 48.746 89.571 -6.556 0.50 20.92 74 THR A CA 1
ATOM 586 C C A THR A 1 86 ? 47.311 89.809 -6.122 0.50 23.59 74 THR A C 1
ATOM 587 C C B THR A 1 86 ? 47.311 89.827 -6.118 0.50 23.77 74 THR A C 1
ATOM 588 O O A THR A 1 86 ? 46.361 89.465 -6.835 0.50 22.58 74 THR A O 1
ATOM 589 O O B THR A 1 86 ? 46.372 89.517 -6.850 0.50 22.82 74 THR A O 1
ATOM 596 N N . HIS A 1 87 ? 47.151 90.385 -4.921 1.00 20.30 75 HIS A N 1
ATOM 597 C CA . HIS A 1 87 ? 45.844 90.707 -4.359 1.00 20.36 75 HIS A CA 1
ATOM 598 C C . HIS A 1 87 ? 45.903 92.032 -3.656 1.00 22.03 75 HIS A C 1
ATOM 599 O O . HIS A 1 87 ? 46.965 92.421 -3.170 1.00 20.77 75 HIS A O 1
ATOM 606 N N . THR A 1 88 ? 44.754 92.683 -3.502 1.00 19.55 76 THR A N 1
ATOM 607 C CA . THR A 1 88 ? 44.676 93.866 -2.652 1.00 19.25 76 THR A CA 1
ATOM 608 C C . THR A 1 88 ? 44.760 93.327 -1.200 1.00 22.45 76 THR A C 1
ATOM 609 O O . THR A 1 88 ? 44.552 92.129 -0.967 1.00 21.33 76 THR A O 1
ATOM 613 N N . VAL A 1 89 ? 45.091 94.196 -0.256 1.00 19.51 77 VAL A N 1
ATOM 614 C CA . VAL A 1 89 ? 45.191 93.843 1.154 1.00 19.39 77 VAL A CA 1
ATOM 615 C C . VAL A 1 89 ? 43.957 94.368 1.867 1.00 23.49 77 VAL A C 1
ATOM 616 O O . VAL A 1 89 ? 43.595 95.540 1.726 1.00 23.63 77 VAL A O 1
ATOM 620 N N . GLU A 1 90 ? 43.320 93.500 2.654 1.00 20.19 78 GLU A N 1
ATOM 621 C CA . GLU A 1 90 ? 42.169 93.892 3.442 1.00 19.24 78 GLU A CA 1
ATOM 622 C C . GLU A 1 90 ? 42.444 93.619 4.916 1.00 22.49 78 GLU A C 1
ATOM 623 O O . GLU A 1 90 ? 42.850 92.509 5.277 1.00 21.93 78 GLU A O 1
ATOM 629 N N . LEU A 1 91 ? 42.230 94.633 5.755 1.00 16.64 79 LEU A N 1
ATOM 630 C CA . LEU A 1 91 ? 42.405 94.519 7.206 1.00 16.61 79 LEU A CA 1
ATOM 631 C C . LEU A 1 91 ? 41.038 94.172 7.779 1.00 20.01 79 LEU A C 1
ATOM 632 O O . LEU A 1 91 ? 40.058 94.875 7.516 1.00 19.26 79 LEU A O 1
ATOM 637 N N . VAL A 1 92 ? 40.962 93.022 8.467 1.00 16.97 80 VAL A N 1
ATOM 638 C CA . VAL A 1 92 ? 39.695 92.469 8.980 1.00 17.08 80 VAL A CA 1
ATOM 639 C C . VAL A 1 92 ? 39.775 92.397 10.499 1.00 21.40 80 VAL A C 1
ATOM 640 O O . VAL A 1 92 ? 40.566 91.621 11.037 1.00 20.06 80 VAL A O 1
ATOM 644 N N . SER A 1 93 ? 38.982 93.215 11.199 1.00 19.35 81 SER A N 1
ATOM 645 C CA . SER A 1 93 ? 39.081 93.224 12.656 1.00 18.63 81 SER A CA 1
ATOM 646 C C . SER A 1 93 ? 38.583 91.950 13.318 1.00 22.48 81 SER A C 1
ATOM 647 O O . SER A 1 93 ? 37.725 91.253 12.765 1.00 21.73 81 SER A O 1
ATOM 650 N N . TYR A 1 94 ? 39.129 91.656 14.507 1.00 20.35 82 TYR A N 1
ATOM 651 C CA . TYR A 1 94 ? 38.604 90.619 15.388 1.00 20.59 82 TYR A CA 1
ATOM 652 C C . TYR A 1 94 ? 37.402 91.330 16.016 1.00 23.92 82 TYR A C 1
ATOM 653 O O . TYR A 1 94 ? 37.540 92.491 16.428 1.00 22.86 82 TYR A O 1
ATOM 662 N N . PRO A 1 95 ? 36.191 90.737 16.005 1.00 21.47 83 PRO A N 1
ATOM 663 C CA . PRO A 1 95 ? 35.030 91.456 16.554 1.00 21.30 83 PRO A CA 1
ATOM 664 C C . PRO A 1 95 ? 35.191 91.861 18.009 1.00 25.15 83 PRO A C 1
ATOM 665 O O . PRO A 1 95 ? 35.974 91.245 18.749 1.00 23.61 83 PRO A O 1
ATOM 669 N N . CYS A 1 96 ? 34.464 92.910 18.409 1.00 21.90 84 CYS A N 1
ATOM 670 C CA . CYS A 1 96 ? 34.451 93.394 19.783 1.00 22.59 84 CYS A CA 1
ATOM 671 C C . CYS A 1 96 ? 33.029 93.773 20.151 1.00 25.86 84 CYS A C 1
ATOM 672 O O . CYS A 1 96 ? 32.151 93.780 19.284 1.00 24.09 84 CYS A O 1
ATOM 675 N N . GLU A 1 97 ? 32.782 94.062 21.438 1.00 22.49 85 GLU A N 1
ATOM 676 C CA . GLU A 1 97 ? 31.463 94.499 21.868 1.00 22.38 85 GLU A CA 1
ATOM 677 C C . GLU A 1 97 ? 31.206 95.871 21.258 1.00 26.27 85 GLU A C 1
ATOM 678 O O . GLU A 1 97 ? 32.108 96.708 21.228 1.00 25.15 85 GLU A O 1
ATOM 684 N N . MET A 1 98 ? 29.995 96.082 20.721 1.00 24.91 86 MET A N 1
ATOM 685 C CA . MET A 1 98 ? 29.606 97.339 20.073 1.00 24.98 86 MET A CA 1
ATOM 686 C C . MET A 1 98 ? 29.751 98.569 20.948 1.00 29.57 86 MET A C 1
ATOM 687 O O . MET A 1 98 ? 30.075 99.635 20.441 1.00 28.69 86 MET A O 1
ATOM 692 N N . ASP A 1 99 ? 29.520 98.423 22.257 1.00 27.11 87 ASP A N 1
ATOM 693 C CA . ASP A 1 99 ? 29.620 99.535 23.198 1.00 27.82 87 ASP A CA 1
ATOM 694 C C . ASP A 1 99 ? 30.988 99.606 23.906 1.00 31.00 87 ASP A C 1
ATOM 695 O O . ASP A 1 99 ? 31.142 100.353 24.878 1.00 30.63 87 ASP A O 1
ATOM 700 N N . ASP A 1 100 ? 31.977 98.823 23.429 1.00 26.65 88 ASP A N 1
ATOM 701 C CA . ASP A 1 100 ? 33.315 98.832 24.022 1.00 25.98 88 ASP A CA 1
ATOM 702 C C . ASP A 1 100 ? 34.155 99.866 23.269 1.00 30.51 88 ASP A C 1
ATOM 703 O O . ASP A 1 100 ? 34.834 99.543 22.293 1.00 27.98 88 ASP A O 1
ATOM 708 N N . LYS A 1 101 ? 34.080 101.121 23.727 1.00 29.11 89 LYS A N 1
ATOM 709 C CA . LYS A 1 101 ? 34.780 102.259 23.121 1.00 30.01 89 LYS A CA 1
ATOM 710 C C . LYS A 1 101 ? 36.280 102.057 22.950 1.00 32.66 89 LYS A C 1
ATOM 711 O O . LYS A 1 101 ? 36.806 102.331 21.863 1.00 31.88 89 LYS A O 1
ATOM 717 N N . ALA A 1 102 ? 36.969 101.591 24.017 1.00 29.68 90 ALA A N 1
ATOM 718 C CA . ALA A 1 102 ? 38.421 101.359 23.987 1.00 28.67 90 ALA A CA 1
ATOM 719 C C . ALA A 1 102 ? 38.811 100.331 22.914 1.00 28.85 90 ALA A C 1
ATOM 720 O O . ALA A 1 102 ? 39.767 100.559 22.176 1.00 26.95 90 ALA A O 1
ATOM 722 N N . ALA A 1 103 ? 38.058 99.215 22.813 1.00 24.52 91 ALA A N 1
ATOM 723 C CA . ALA A 1 103 ? 38.325 98.169 21.816 1.00 23.64 91 ALA A CA 1
ATOM 724 C C . ALA A 1 103 ? 38.109 98.686 20.391 1.00 25.00 91 ALA A C 1
ATOM 725 O O . ALA A 1 103 ? 38.910 98.389 19.508 1.00 22.68 91 ALA A O 1
ATOM 727 N N . VAL A 1 104 ? 37.055 99.487 20.178 1.00 22.19 92 VAL A N 1
ATOM 728 C CA . VAL A 1 104 ? 36.736 100.074 18.866 1.00 21.68 92 VAL A CA 1
ATOM 729 C C . VAL A 1 104 ? 37.857 101.043 18.462 1.00 26.37 92 VAL A C 1
ATOM 730 O O . VAL A 1 104 ? 38.353 101.004 17.330 1.00 23.74 92 VAL A O 1
ATOM 734 N N . GLU A 1 105 ? 38.261 101.894 19.408 1.00 24.47 93 GLU A N 1
ATOM 735 C CA . GLU A 1 105 ? 39.297 102.889 19.181 1.00 24.95 93 GLU A CA 1
ATOM 736 C C . GLU A 1 105 ? 40.658 102.272 18.929 1.00 26.33 93 GLU A C 1
ATOM 737 O O . GLU A 1 105 ? 41.358 102.724 18.023 1.00 24.89 93 GLU A O 1
ATOM 743 N N . THR A 1 106 ? 41.031 101.235 19.702 1.00 22.95 94 THR A N 1
ATOM 744 C CA . THR A 1 106 ? 42.324 100.557 19.525 1.00 22.55 94 THR A CA 1
ATOM 745 C C . THR A 1 106 ? 42.421 99.926 18.129 1.00 23.85 94 THR A C 1
ATOM 746 O O . THR A 1 106 ? 43.476 100.027 17.503 1.00 22.76 94 THR A O 1
ATOM 750 N N . ARG A 1 107 ? 41.316 99.337 17.619 1.00 20.78 95 ARG A N 1
ATOM 751 C CA . ARG A 1 107 ? 41.308 98.750 16.271 1.00 20.02 95 ARG A CA 1
ATOM 752 C C . ARG A 1 107 ? 41.559 99.816 15.203 1.00 22.50 95 ARG A C 1
ATOM 753 O O . ARG A 1 107 ? 42.392 99.600 14.328 1.00 21.74 95 ARG A O 1
ATOM 761 N N . LYS A 1 108 ? 40.877 100.974 15.302 1.00 19.78 96 LYS A N 1
ATOM 762 C CA . LYS A 1 108 ? 41.038 102.084 14.354 1.00 19.76 96 LYS A CA 1
ATOM 763 C C . LYS A 1 108 ? 42.471 102.600 14.373 1.00 22.89 96 LYS A C 1
ATOM 764 O O . LYS A 1 108 ? 43.080 102.767 13.317 1.00 21.10 96 LYS A O 1
ATOM 770 N N . GLN A 1 109 ? 43.011 102.836 15.586 1.00 20.16 97 GLN A N 1
ATOM 771 C CA . GLN A 1 109 ? 44.374 103.340 15.762 1.00 20.15 97 GLN A CA 1
ATOM 772 C C . GLN A 1 109 ? 45.427 102.361 15.237 1.00 22.63 97 GLN A C 1
ATOM 773 O O . GLN A 1 109 ? 46.387 102.788 14.571 1.00 21.21 97 GLN A O 1
ATOM 779 N N . ALA A 1 110 ? 45.236 101.045 15.510 1.00 19.38 98 ALA A N 1
ATOM 780 C CA . ALA A 1 110 ? 46.167 100.005 15.046 1.00 18.99 98 ALA A CA 1
ATOM 781 C C . ALA A 1 110 ? 46.166 99.906 13.519 1.00 21.75 98 ALA A C 1
ATOM 782 O O . ALA A 1 110 ? 47.222 99.719 12.919 1.00 20.75 98 ALA A O 1
ATOM 784 N N . MET A 1 111 ? 44.987 100.064 12.888 1.00 17.87 99 MET A N 1
ATOM 785 C CA . MET A 1 111 ? 44.896 100.036 11.424 1.00 16.50 99 MET A CA 1
ATOM 786 C C . MET A 1 111 ? 45.584 101.242 10.810 1.00 20.72 99 MET A C 1
ATOM 787 O O . MET A 1 111 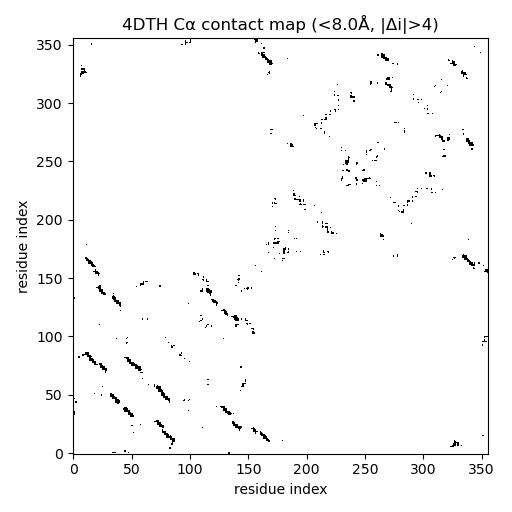? 46.315 101.084 9.827 1.00 20.14 99 MET A O 1
ATOM 792 N N . LEU A 1 112 ? 45.386 102.434 11.402 1.00 19.00 100 LEU A N 1
ATOM 793 C CA . LEU A 1 112 ? 46.033 103.659 10.916 1.00 19.34 100 LEU A CA 1
ATOM 794 C C . LEU A 1 112 ? 47.540 103.573 11.096 1.00 21.69 100 LEU A C 1
ATOM 795 O O . LEU A 1 112 ? 48.277 103.961 10.186 1.00 20.27 100 LEU A O 1
ATOM 800 N N . TRP A 1 113 ? 47.996 102.991 12.220 1.00 19.27 101 TRP A N 1
ATOM 801 C CA . TRP A 1 113 ? 49.427 102.790 12.467 1.00 20.03 101 TRP A CA 1
ATOM 802 C C . TRP A 1 113 ? 49.993 101.860 11.384 1.00 20.93 101 TRP A C 1
ATOM 803 O O . TRP A 1 113 ? 51.054 102.149 10.826 1.00 19.79 101 TRP A O 1
ATOM 814 N N . LEU A 1 114 ? 49.315 100.722 11.127 1.00 17.63 102 LEU A N 1
ATOM 815 C CA . LEU A 1 114 ? 49.803 99.770 10.125 1.00 17.27 102 LEU A CA 1
ATOM 816 C C . LEU A 1 114 ? 49.903 100.395 8.734 1.00 20.71 102 LEU A C 1
ATOM 817 O O . LEU A 1 114 ? 50.884 100.142 8.034 1.00 18.67 102 LEU A O 1
ATOM 822 N N . ALA A 1 115 ? 48.938 101.264 8.366 1.00 18.64 103 ALA A N 1
ATOM 823 C CA . ALA A 1 115 ? 48.985 101.966 7.078 1.00 18.72 103 ALA A CA 1
ATOM 824 C C . ALA A 1 115 ? 50.247 102.837 6.995 1.00 21.15 103 ALA A C 1
ATOM 825 O O . ALA A 1 115 ? 50.912 102.833 5.961 1.00 19.99 103 ALA A O 1
ATOM 827 N N . THR A 1 116 ? 50.612 103.535 8.092 1.00 18.47 104 THR A N 1
ATOM 828 C CA . THR A 1 116 ? 51.846 104.330 8.087 1.00 18.59 104 THR A CA 1
ATOM 829 C C . THR A 1 116 ? 53.078 103.427 7.998 1.00 22.19 104 THR A C 1
ATOM 830 O O . THR A 1 116 ? 54.034 103.770 7.306 1.00 20.90 104 THR A O 1
ATOM 834 N N . HIS A 1 117 ? 53.040 102.268 8.679 1.00 19.64 105 HIS A N 1
ATOM 835 C CA . HIS A 1 117 ? 54.127 101.283 8.645 1.00 19.56 105 HIS A CA 1
ATOM 836 C C . HIS A 1 117 ? 54.302 100.733 7.209 1.00 21.31 105 HIS A C 1
ATOM 837 O O . HIS A 1 117 ? 55.438 100.600 6.733 1.00 20.45 105 HIS A O 1
ATOM 844 N N . PHE A 1 118 ? 53.177 100.452 6.515 1.00 17.63 106 PHE A N 1
ATOM 845 C CA . PHE A 1 118 ? 53.182 99.986 5.120 1.00 16.99 106 PHE A CA 1
ATOM 846 C C . PHE A 1 118 ? 53.766 101.060 4.195 1.00 19.68 106 PHE A C 1
ATOM 847 O O . PHE A 1 118 ? 54.486 100.720 3.254 1.00 17.78 106 PHE A O 1
ATOM 855 N N . THR A 1 119 ? 53.439 102.351 4.454 1.00 17.21 107 THR A N 1
ATOM 856 C CA . THR A 1 119 ? 53.954 103.502 3.681 1.00 16.95 107 THR A CA 1
ATOM 857 C C . THR A 1 119 ? 55.496 103.490 3.705 1.00 20.44 107 THR A C 1
ATOM 858 O O . THR A 1 119 ? 56.119 103.646 2.656 1.00 20.58 107 THR A O 1
ATOM 862 N N . THR A 1 120 ? 56.104 103.255 4.887 1.00 17.84 108 THR A N 1
ATOM 863 C CA . THR A 1 120 ? 57.562 103.170 5.015 1.00 18.45 108 THR A CA 1
ATOM 864 C C . THR A 1 120 ? 58.059 101.893 4.333 1.00 21.54 108 THR A C 1
ATOM 865 O O . THR A 1 120 ? 59.063 101.942 3.632 1.00 21.30 108 THR A O 1
ATOM 869 N N . HIS A 1 121 ? 57.331 100.765 4.513 1.00 18.41 109 HIS A N 1
ATOM 870 C CA . HIS A 1 121 ? 57.713 99.468 3.944 1.00 17.70 109 HIS A CA 1
ATOM 871 C C . HIS A 1 121 ? 57.865 99.491 2.428 1.00 21.25 109 HIS A C 1
ATOM 872 O O . HIS A 1 121 ? 58.857 99.000 1.921 1.00 21.12 109 HIS A O 1
ATOM 879 N N . ILE A 1 122 ? 56.923 100.084 1.704 1.00 18.22 110 ILE A N 1
ATOM 880 C CA . ILE A 1 122 ? 57.022 100.159 0.234 1.00 18.76 110 ILE A CA 1
ATOM 881 C C . ILE A 1 122 ? 58.096 101.162 -0.243 1.00 23.20 110 ILE A C 1
ATOM 882 O O . ILE A 1 122 ? 58.518 101.129 -1.405 1.00 22.44 110 ILE A O 1
ATOM 887 N N . ASP A 1 123 ? 58.532 102.047 0.660 1.00 21.07 111 ASP A N 1
ATOM 888 C CA . ASP A 1 123 ? 59.564 103.019 0.330 1.00 21.80 111 ASP A CA 1
ATOM 889 C C . ASP A 1 123 ? 60.946 102.406 0.444 1.00 27.09 111 ASP A C 1
ATOM 890 O O . ASP A 1 123 ? 61.794 102.675 -0.394 1.00 26.25 111 ASP A O 1
ATOM 895 N N . GLN A 1 124 ? 61.179 101.575 1.469 1.00 24.88 112 GLN A N 1
ATOM 896 C CA . GLN A 1 124 ? 62.517 101.028 1.668 1.00 24.99 112 GLN A CA 1
ATOM 897 C C . GLN A 1 124 ? 62.677 99.525 1.563 1.00 25.81 112 GLN A C 1
ATOM 898 O O . GLN A 1 124 ? 63.808 99.032 1.545 1.00 25.81 112 GLN A O 1
ATOM 904 N N . SER A 1 125 ? 61.558 98.804 1.545 1.00 20.65 113 SER A N 1
ATOM 905 C CA . SER A 1 125 ? 61.566 97.357 1.466 1.00 20.34 113 SER A CA 1
ATOM 906 C C . SER A 1 125 ? 60.554 96.888 0.428 1.00 21.79 113 SER A C 1
ATOM 907 O O . SER A 1 125 ? 59.881 95.891 0.641 1.00 20.18 113 SER A O 1
ATOM 910 N N . ASN A 1 126 ? 60.434 97.621 -0.696 1.00 19.86 114 ASN A N 1
ATOM 911 C CA . ASN A 1 126 ? 59.469 97.253 -1.735 1.00 19.42 114 ASN A CA 1
ATOM 912 C C . ASN A 1 126 ? 59.728 95.838 -2.261 1.00 22.64 114 ASN A C 1
ATOM 913 O O . ASN A 1 126 ? 60.889 95.456 -2.441 1.00 21.61 114 ASN A O 1
ATOM 918 N N . HIS A 1 127 ? 58.646 95.052 -2.445 1.00 19.13 115 HIS A N 1
ATOM 919 C CA . HIS A 1 127 ? 58.701 93.651 -2.914 1.00 18.43 115 HIS A CA 1
ATOM 920 C C . HIS A 1 127 ? 59.339 92.691 -1.904 1.00 22.11 115 HIS A C 1
ATOM 921 O O . HIS A 1 127 ? 59.923 91.681 -2.288 1.00 20.40 115 HIS A O 1
ATOM 928 N N . GLN A 1 128 ? 59.189 93.010 -0.611 1.00 19.99 116 GLN A N 1
ATOM 929 C CA A GLN A 1 128 ? 59.686 92.160 0.466 0.60 19.76 116 GLN A CA 1
ATOM 930 C CA B GLN A 1 128 ? 59.688 92.198 0.486 0.40 19.79 116 GLN A CA 1
ATOM 931 C C . GLN A 1 128 ? 58.545 91.823 1.416 1.00 23.05 116 GLN A C 1
ATOM 932 O O . GLN A 1 128 ? 57.595 92.617 1.545 1.00 22.33 116 GLN A O 1
ATOM 943 N N . PRO A 1 129 ? 58.638 90.676 2.146 1.00 19.59 117 PRO A N 1
ATOM 944 C CA . PRO A 1 129 ? 57.567 90.382 3.103 1.00 19.31 117 PRO A CA 1
ATOM 945 C C . PRO A 1 129 ? 57.609 91.364 4.261 1.00 22.78 117 PRO A C 1
ATOM 946 O O . PRO A 1 129 ? 58.667 91.936 4.571 1.00 21.80 117 PRO A O 1
ATOM 950 N N . LEU A 1 130 ? 56.459 91.542 4.909 1.00 20.14 118 LEU A N 1
ATOM 951 C CA . LEU A 1 130 ? 56.322 92.327 6.127 1.00 21.21 118 LEU A CA 1
ATOM 952 C C . LEU A 1 130 ? 57.032 91.522 7.212 1.00 25.27 118 LEU A C 1
ATOM 953 O O . LEU A 1 130 ? 56.956 90.286 7.199 1.00 25.08 118 LEU A O 1
ATOM 958 N N . ALA A 1 131 ? 57.743 92.201 8.121 1.00 23.29 119 ALA A N 1
ATOM 959 C CA . ALA A 1 131 ? 58.440 91.530 9.210 1.00 23.28 119 ALA A CA 1
ATOM 960 C C . ALA A 1 131 ? 57.623 91.654 10.502 1.00 25.10 119 ALA A C 1
ATOM 961 O O . ALA A 1 131 ? 57.004 92.699 10.734 1.00 23.48 119 ALA A O 1
ATOM 963 N N . PRO A 1 132 ? 57.638 90.599 11.359 1.00 24.52 120 PRO A N 1
ATOM 964 C CA . PRO A 1 132 ? 56.933 90.711 12.645 1.00 25.14 120 PRO A CA 1
ATOM 965 C C . PRO A 1 132 ? 57.709 91.649 13.569 1.00 30.07 120 PRO A C 1
ATOM 966 O O . PRO A 1 132 ? 58.857 91.368 13.944 1.00 32.56 120 PRO A O 1
ATOM 970 N N . ILE A 1 133 ? 57.156 92.838 13.786 1.00 24.96 121 ILE A N 1
ATOM 971 C CA . ILE A 1 133 ? 57.788 93.885 14.581 1.00 24.90 121 ILE A CA 1
ATOM 972 C C . ILE A 1 133 ? 56.802 94.443 15.591 1.00 28.76 121 ILE A C 1
ATOM 973 O O . ILE A 1 133 ? 55.592 94.210 15.485 1.00 27.36 121 ILE A O 1
ATOM 978 N N . GLN A 1 134 ? 57.332 95.258 16.509 1.00 26.07 122 GLN A N 1
ATOM 979 C CA . GLN A 1 134 ? 56.535 95.977 17.478 1.00 26.18 122 GLN A CA 1
ATOM 980 C C . GLN A 1 134 ? 56.598 97.431 17.051 1.00 29.70 122 GLN A C 1
ATOM 981 O O . GLN A 1 134 ? 57.669 97.896 16.635 1.00 29.99 122 GLN A O 1
ATOM 987 N N . SER A 1 135 ? 55.469 98.150 17.140 1.00 26.03 123 SER A N 1
ATOM 988 C CA . SER A 1 135 ? 55.375 99.577 16.815 1.00 25.89 123 SER A CA 1
ATOM 989 C C . SER A 1 135 ? 56.362 100.371 17.680 1.00 32.41 123 SER A C 1
ATOM 990 O O . SER A 1 135 ? 56.721 99.920 18.776 1.00 30.96 123 SER A O 1
ATOM 993 N N . GLU A 1 136 ? 56.780 101.553 17.194 1.00 32.12 124 GLU A N 1
ATOM 994 C CA . GLU A 1 136 ? 57.736 102.427 17.883 1.00 33.66 124 GLU A CA 1
ATOM 995 C C . GLU A 1 136 ? 57.289 102.797 19.301 1.00 37.49 124 GLU A C 1
ATOM 996 O O . GLU A 1 136 ? 58.114 102.791 20.219 1.00 36.87 124 GLU A O 1
ATOM 1002 N N . ASP A 1 137 ? 55.982 103.069 19.481 1.00 33.86 125 ASP A N 1
ATOM 1003 C CA . ASP A 1 137 ? 55.396 103.418 20.781 1.00 33.16 125 ASP A CA 1
ATOM 1004 C C . ASP A 1 137 ? 55.090 102.197 21.667 1.00 36.01 125 ASP A C 1
ATOM 1005 O O . ASP A 1 137 ? 54.625 102.358 22.796 1.00 36.73 125 ASP A O 1
ATOM 1010 N N . GLY A 1 138 ? 55.337 101.002 21.139 1.00 30.50 126 GLY A N 1
ATOM 1011 C CA . GLY A 1 138 ? 55.110 99.741 21.830 1.00 29.47 126 GLY A CA 1
ATOM 1012 C C . GLY A 1 138 ? 53.659 99.316 21.958 1.00 31.34 126 GLY A C 1
ATOM 1013 O O . GLY A 1 138 ? 53.405 98.288 22.575 1.00 31.23 126 GLY A O 1
ATOM 1014 N N . ARG A 1 139 ? 52.697 100.065 21.358 1.00 27.71 127 ARG A N 1
ATOM 1015 C CA . ARG A 1 139 ? 51.258 99.741 21.452 1.00 26.98 127 ARG A CA 1
ATOM 1016 C C . ARG A 1 139 ? 50.870 98.500 20.662 1.00 29.35 127 ARG A C 1
ATOM 1017 O O . ARG A 1 139 ? 49.978 97.769 21.094 1.00 29.00 127 ARG A O 1
ATOM 1025 N N . PHE A 1 140 ? 51.465 98.326 19.444 1.00 24.25 128 PHE A N 1
ATOM 1026 C CA . PHE A 1 140 ? 51.064 97.286 18.501 1.00 22.57 128 PHE A CA 1
ATOM 1027 C C . PHE A 1 140 ? 52.163 96.349 18.060 1.00 26.16 128 PHE A C 1
ATOM 1028 O O . PHE A 1 140 ? 53.326 96.744 17.955 1.00 25.71 128 PHE A O 1
ATOM 1036 N N . VAL A 1 141 ? 51.783 95.096 17.801 1.00 22.06 129 VAL A N 1
ATOM 1037 C CA . VAL A 1 141 ? 52.695 94.027 17.399 1.00 21.98 129 VAL A CA 1
ATOM 1038 C C . VAL A 1 141 ? 52.158 93.330 16.153 1.00 24.71 129 VAL A C 1
ATOM 1039 O O . VAL A 1 141 ? 50.994 92.924 16.129 1.00 23.54 129 VAL A O 1
ATOM 1043 N N . ILE A 1 142 ? 53.014 93.181 15.129 1.00 21.26 130 ILE A N 1
ATOM 1044 C CA . ILE A 1 142 ? 52.679 92.438 13.919 1.00 20.74 130 ILE A CA 1
ATOM 1045 C C . ILE A 1 142 ? 53.175 91.018 14.119 1.00 25.31 130 ILE A C 1
ATOM 1046 O O . ILE A 1 142 ? 54.329 90.816 14.499 1.00 25.96 130 ILE A O 1
ATOM 1051 N N . GLU A 1 143 ? 52.321 90.047 13.823 1.00 22.46 131 GLU A N 1
ATOM 1052 C CA . GLU A 1 143 ? 52.667 88.634 13.819 1.00 22.88 131 GLU A CA 1
ATOM 1053 C C . GLU A 1 143 ? 52.460 88.181 12.375 1.00 25.88 131 GLU A C 1
ATOM 1054 O O . GLU A 1 143 ? 51.442 88.531 11.772 1.00 24.50 131 GLU A O 1
ATOM 1060 N N . ILE A 1 144 ? 53.434 87.459 11.803 1.00 22.90 132 ILE A N 1
ATOM 1061 C CA . ILE A 1 144 ? 53.353 86.953 10.428 1.00 22.46 132 ILE A CA 1
ATOM 1062 C C . ILE A 1 144 ? 53.080 85.455 10.473 1.00 27.96 132 ILE A C 1
ATOM 1063 O O . ILE A 1 144 ? 53.890 84.699 11.011 1.00 28.48 132 ILE A O 1
ATOM 1068 N N . THR A 1 145 ? 51.952 85.030 9.905 1.00 25.07 133 THR A N 1
ATOM 1069 C CA . THR A 1 145 ? 51.556 83.614 9.901 1.00 25.53 133 THR A CA 1
ATOM 1070 C C . THR A 1 145 ? 51.890 82.914 8.597 1.00 31.19 133 THR A C 1
ATOM 1071 O O . THR A 1 145 ? 52.020 81.689 8.579 1.00 31.62 133 THR A O 1
ATOM 1075 N N . ASN A 1 146 ? 52.066 83.690 7.514 1.00 27.66 134 ASN A N 1
ATOM 1076 C CA . ASN A 1 146 ? 52.514 83.162 6.234 1.00 27.00 134 ASN A CA 1
ATOM 1077 C C . ASN A 1 146 ? 53.642 84.054 5.718 1.00 29.93 134 ASN A C 1
ATOM 1078 O O . ASN A 1 146 ? 53.390 85.124 5.159 1.00 27.52 134 ASN A O 1
ATOM 1083 N N . ALA A 1 147 ? 54.891 83.613 5.939 1.00 27.78 135 ALA A N 1
ATOM 1084 C CA . ALA A 1 147 ? 56.084 84.340 5.511 1.00 27.79 135 ALA A CA 1
ATOM 1085 C C . ALA A 1 147 ? 56.261 84.310 3.989 1.00 28.67 135 ALA A C 1
ATOM 1086 O O . ALA A 1 147 ? 57.027 85.113 3.455 1.00 28.35 135 ALA A O 1
ATOM 1088 N N . LYS A 1 148 ? 55.556 83.396 3.296 1.00 24.76 136 LYS A N 1
ATOM 1089 C CA . LYS A 1 148 ? 55.604 83.256 1.844 1.00 24.54 136 LYS A CA 1
ATOM 1090 C C . LYS A 1 148 ? 54.697 84.305 1.189 1.00 26.27 136 LYS A C 1
ATOM 1091 O O . LYS A 1 148 ? 53.643 83.990 0.637 1.00 26.76 136 LYS A O 1
ATOM 1097 N N . HIS A 1 149 ? 55.107 85.573 1.305 1.00 21.49 137 HIS A N 1
ATOM 1098 C CA . HIS A 1 149 ? 54.412 86.724 0.731 1.00 20.04 137 HIS A CA 1
ATOM 1099 C C . HIS A 1 149 ? 55.394 87.856 0.494 1.00 23.06 137 HIS A C 1
ATOM 1100 O O . HIS A 1 149 ? 56.497 87.848 1.046 1.00 22.14 137 HIS A O 1
ATOM 1107 N N . VAL A 1 150 ? 54.986 88.838 -0.314 1.00 19.13 138 VAL A N 1
ATOM 1108 C CA . VAL A 1 150 ? 55.719 90.088 -0.513 1.00 18.48 138 VAL A CA 1
ATOM 1109 C C . VAL A 1 150 ? 54.703 91.222 -0.539 1.00 21.44 138 VAL A C 1
ATOM 1110 O O . VAL A 1 150 ? 53.555 91.019 -0.952 1.00 20.73 138 VAL A O 1
ATOM 1114 N N . ILE A 1 151 ? 55.128 92.408 -0.108 1.00 17.55 139 ILE A N 1
ATOM 1115 C CA . ILE A 1 151 ? 54.298 93.614 -0.151 1.00 17.11 139 ILE A CA 1
ATOM 1116 C C . ILE A 1 151 ? 54.936 94.514 -1.200 1.00 20.78 139 ILE A C 1
ATOM 1117 O O . ILE A 1 151 ? 56.146 94.759 -1.139 1.00 19.21 139 ILE A O 1
ATOM 1122 N N . ALA A 1 152 ? 54.130 95.032 -2.133 1.00 18.35 140 ALA A N 1
ATOM 1123 C CA . ALA A 1 152 ? 54.632 95.908 -3.187 1.00 18.27 140 ALA A CA 1
ATOM 1124 C C . ALA A 1 152 ? 53.719 97.093 -3.428 1.00 21.39 140 ALA A C 1
ATOM 1125 O O . ALA A 1 152 ? 52.498 96.959 -3.374 1.00 19.27 140 ALA A O 1
ATOM 1127 N N . ALA A 1 153 ? 54.319 98.253 -3.710 1.00 19.49 141 ALA A N 1
ATOM 1128 C CA . ALA A 1 153 ? 53.609 99.504 -3.977 1.00 19.38 141 ALA A CA 1
ATOM 1129 C C . ALA A 1 153 ? 52.753 99.424 -5.224 1.00 22.49 141 ALA A C 1
ATOM 1130 O O . ALA A 1 153 ? 53.090 98.701 -6.168 1.00 21.90 141 ALA A O 1
ATOM 1132 N N . GLY A 1 154 ? 51.661 100.184 -5.217 1.00 20.90 142 GLY A N 1
ATOM 1133 C CA . GLY A 1 154 ? 50.746 100.275 -6.346 1.00 21.54 142 GLY A CA 1
ATOM 1134 C C . GLY A 1 154 ? 50.170 98.930 -6.722 1.00 25.34 142 GLY A C 1
ATOM 1135 O O . GLY A 1 154 ? 49.644 98.21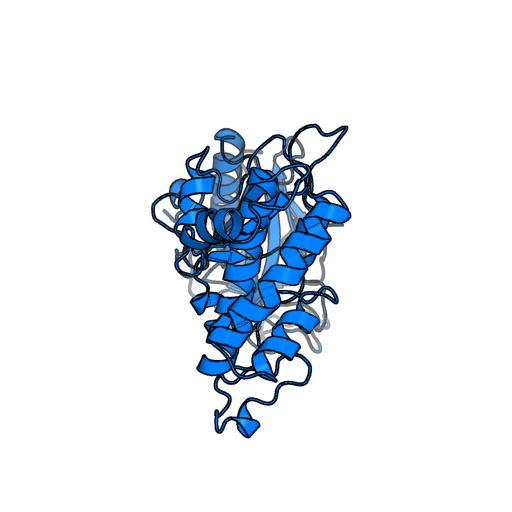9 -5.862 1.00 24.01 142 GLY A O 1
ATOM 1136 N N . ASN A 1 155 ? 50.310 98.557 -7.997 1.00 24.54 143 ASN A N 1
ATOM 1137 C CA . ASN A 1 155 ? 49.810 97.268 -8.453 1.00 25.16 143 ASN A CA 1
ATOM 1138 C C . ASN A 1 155 ? 50.899 96.167 -8.477 1.00 28.07 143 ASN A C 1
ATOM 1139 O O . ASN A 1 155 ? 50.649 95.053 -8.931 1.00 26.67 143 ASN A O 1
ATOM 1144 N N . GLY A 1 156 ? 52.067 96.476 -7.905 1.00 23.92 144 GLY A N 1
ATOM 1145 C CA . GLY A 1 156 ? 53.181 95.539 -7.778 1.00 23.58 144 GLY A CA 1
ATOM 1146 C C . GLY A 1 156 ? 53.905 95.133 -9.050 1.00 28.58 144 GLY A C 1
ATOM 1147 O O . GLY A 1 156 ? 54.599 94.110 -9.058 1.00 27.66 144 GLY A O 1
ATOM 1148 N N . ILE A 1 157 ? 53.775 95.929 -10.129 1.00 25.76 145 ILE A N 1
ATOM 1149 C CA . ILE A 1 157 ? 54.457 95.642 -11.400 1.00 27.01 145 ILE A CA 1
ATOM 1150 C C . ILE A 1 157 ? 55.864 96.270 -11.415 1.00 29.77 145 ILE A C 1
ATOM 1151 O O . ILE A 1 157 ? 56.824 95.610 -11.813 1.00 29.44 145 ILE A O 1
ATOM 1156 N N . SER A 1 158 ? 55.982 97.531 -10.968 1.00 25.59 146 SER A N 1
ATOM 1157 C CA . SER A 1 158 ? 57.259 98.247 -10.948 1.00 25.40 146 SER A CA 1
ATOM 1158 C C . SER A 1 158 ? 58.109 97.903 -9.726 1.00 26.89 146 SER A C 1
ATOM 1159 O O . SER A 1 158 ? 57.562 97.663 -8.645 1.00 23.65 146 SER A O 1
ATOM 1162 N N . ALA A 1 159 ? 59.448 97.955 -9.883 1.00 25.04 147 ALA A N 1
ATOM 1163 C CA . ALA A 1 159 ? 60.359 97.695 -8.768 1.00 25.41 147 ALA A CA 1
ATOM 1164 C C . ALA A 1 159 ? 60.269 98.809 -7.718 1.00 28.02 147 ALA A C 1
ATOM 1165 O O . ALA A 1 159 ? 60.414 98.534 -6.526 1.00 26.46 147 ALA A O 1
ATOM 1167 N N . GLU A 1 160 ? 60.023 100.054 -8.155 1.00 24.87 148 GLU A N 1
ATOM 1168 C CA . GLU A 1 160 ? 59.923 101.206 -7.249 1.00 25.35 148 GLU A CA 1
ATOM 1169 C C . GLU A 1 160 ? 58.513 101.761 -7.151 1.00 28.06 148 GLU A C 1
ATOM 1170 O O . GLU A 1 160 ? 57.751 101.696 -8.119 1.00 27.29 148 GLU A O 1
ATOM 1176 N N . SER A 1 161 ? 58.191 102.369 -5.998 1.00 24.17 149 SER A N 1
ATOM 1177 C CA . SER A 1 161 ? 56.889 102.995 -5.755 1.00 23.93 149 SER A CA 1
ATOM 1178 C C . SER A 1 161 ? 56.774 104.355 -6.470 1.00 28.75 149 SER A C 1
ATOM 1179 O O . SER A 1 161 ? 57.738 104.849 -7.061 1.00 28.10 149 SER A O 1
ATOM 1182 N N . GLN A 1 162 ? 55.586 104.974 -6.363 1.00 25.26 150 GLN A N 1
ATOM 1183 C CA . GLN A 1 162 ? 55.332 106.336 -6.811 1.00 25.06 150 GLN A CA 1
ATOM 1184 C C . GLN A 1 162 ? 55.184 107.215 -5.541 1.00 28.07 150 GLN A C 1
ATOM 1185 O O . GLN A 1 162 ? 54.461 108.215 -5.548 1.00 27.79 150 GLN A O 1
ATOM 1191 N N . GLY A 1 163 ? 55.854 106.804 -4.457 1.00 24.72 151 GLY A N 1
ATOM 1192 C CA . GLY A 1 163 ? 55.821 107.481 -3.160 1.00 24.04 151 GLY A CA 1
ATOM 1193 C C . GLY A 1 163 ? 54.448 107.507 -2.509 1.00 26.21 151 GLY A C 1
ATOM 1194 O O . GLY A 1 163 ? 54.104 108.473 -1.816 1.00 25.06 151 GLY A O 1
ATOM 1195 N N . GLN A 1 164 ? 53.649 106.437 -2.718 1.00 21.34 152 GLN A N 1
ATOM 1196 C CA . GLN A 1 164 ? 52.287 106.356 -2.188 1.00 20.62 152 GLN A CA 1
ATOM 1197 C C . GLN A 1 164 ? 52.203 106.378 -0.678 1.00 23.70 152 GLN A C 1
ATOM 1198 O O . GLN A 1 164 ? 53.027 105.767 0.008 1.00 22.88 152 GLN A O 1
ATOM 1204 N N . THR A 1 165 ? 51.144 107.016 -0.176 1.00 21.08 153 THR A N 1
ATOM 1205 C CA . THR A 1 165 ? 50.745 106.937 1.217 1.00 21.33 153 THR A CA 1
ATOM 1206 C C . THR A 1 165 ? 49.665 105.849 1.188 1.00 24.65 153 THR A C 1
ATOM 1207 O O . THR A 1 165 ? 48.786 105.875 0.311 1.00 24.32 153 THR A O 1
ATOM 1211 N N . ILE A 1 166 ? 49.767 104.873 2.093 1.00 19.45 154 ILE A N 1
ATOM 1212 C CA . ILE A 1 166 ? 48.793 103.780 2.183 1.00 18.82 154 ILE A CA 1
ATOM 1213 C C . ILE A 1 166 ? 47.556 104.331 2.866 1.00 23.12 154 ILE A C 1
ATOM 1214 O O . ILE A 1 166 ? 47.644 104.901 3.951 1.00 23.23 154 ILE A O 1
ATOM 1219 N N . THR A 1 167 ? 46.415 104.222 2.173 1.00 19.73 155 THR A N 1
ATOM 1220 C CA . THR A 1 167 ? 45.167 104.841 2.584 1.00 19.92 155 THR A CA 1
ATOM 1221 C C . THR A 1 167 ? 43.978 103.904 2.694 1.00 23.78 155 THR A C 1
ATOM 1222 O O . THR A 1 167 ? 44.017 102.762 2.252 1.00 22.93 155 THR A O 1
ATOM 1226 N N . MET A 1 168 ? 42.906 104.426 3.286 1.00 22.14 156 MET A N 1
ATOM 1227 C CA . MET A 1 168 ? 41.625 103.732 3.439 1.00 22.18 156 MET A CA 1
ATOM 1228 C C . MET A 1 168 ? 40.511 104.705 3.057 1.00 28.58 156 MET A C 1
ATOM 1229 O O . MET A 1 168 ? 40.711 105.924 3.132 1.00 28.80 156 MET A O 1
ATOM 1234 N N . THR A 1 169 ? 39.372 104.184 2.565 1.00 26.09 157 THR A N 1
ATOM 1235 C CA . THR A 1 169 ? 38.259 105.016 2.081 1.00 25.81 157 THR A CA 1
ATOM 1236 C C . THR A 1 169 ? 36.909 104.322 2.312 1.00 30.41 157 THR A C 1
ATOM 1237 O O . THR A 1 169 ? 36.895 103.088 2.318 1.00 29.13 157 THR A O 1
ATOM 1241 N N . PRO A 1 170 ? 35.763 105.054 2.471 1.00 28.49 158 PRO A N 1
ATOM 1242 C CA . PRO A 1 170 ? 34.474 104.362 2.697 1.00 27.71 158 PRO A CA 1
ATOM 1243 C C . PRO A 1 170 ? 34.127 103.276 1.685 1.00 29.88 158 PRO A C 1
ATOM 1244 O O . PRO A 1 170 ? 33.599 102.243 2.096 1.00 28.87 158 PRO A O 1
ATOM 1248 N N . SER A 1 171 ? 34.467 103.470 0.385 1.00 26.17 159 SER A N 1
ATOM 1249 C CA . SER A 1 171 ? 34.220 102.447 -0.640 1.00 25.36 159 SER A CA 1
ATOM 1250 C C . SER A 1 171 ? 35.005 101.147 -0.409 1.00 26.97 159 SER A C 1
ATOM 1251 O O . SER A 1 171 ? 34.640 100.119 -0.971 1.00 27.05 159 SER A O 1
ATOM 1254 N N . GLY A 1 172 ? 36.065 101.193 0.408 1.00 22.40 160 GLY A N 1
ATOM 1255 C CA . GLY A 1 172 ? 36.822 99.988 0.743 1.00 21.54 160 GLY A CA 1
ATOM 1256 C C . GLY A 1 172 ? 36.425 99.427 2.098 1.00 23.18 160 GLY A C 1
ATOM 1257 O O . GLY A 1 172 ? 37.045 98.477 2.583 1.00 22.55 160 GLY A O 1
ATOM 1258 N N . GLN A 1 173 ? 35.371 99.994 2.713 1.00 19.25 161 GLN A N 1
ATOM 1259 C CA . GLN A 1 173 ? 34.963 99.623 4.061 1.00 18.94 161 GLN A CA 1
ATOM 1260 C C . GLN A 1 173 ? 33.587 99.009 4.230 1.00 22.30 161 GLN A C 1
ATOM 1261 O O . GLN A 1 173 ? 32.606 99.477 3.645 1.00 21.54 161 GLN A O 1
ATOM 1267 N N . GLN A 1 174 ? 33.517 97.990 5.093 1.00 18.82 162 GLN A N 1
ATOM 1268 C CA . GLN A 1 174 ? 32.263 97.364 5.519 1.00 18.58 162 GLN A CA 1
ATOM 1269 C C . GLN A 1 174 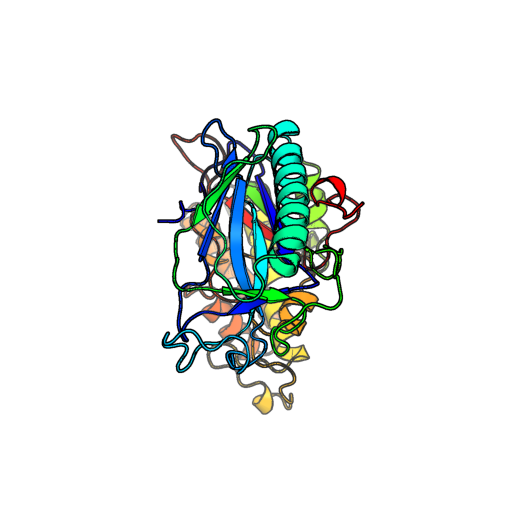? 32.296 97.186 7.023 1.00 21.17 162 GLN A C 1
ATOM 1270 O O . GLN A 1 174 ? 33.366 97.209 7.633 1.00 21.05 162 GLN A O 1
ATOM 1276 N N . ALA A 1 175 ? 31.114 96.997 7.617 1.00 19.30 163 ALA A N 1
ATOM 1277 C CA . ALA A 1 175 ? 30.973 96.692 9.026 1.00 19.06 163 ALA A CA 1
ATOM 1278 C C . ALA A 1 175 ? 30.003 95.528 9.132 1.00 22.53 163 ALA A C 1
ATOM 1279 O O . ALA A 1 175 ? 29.054 95.438 8.343 1.00 22.09 163 ALA A O 1
ATOM 1281 N N . THR A 1 176 ? 30.255 94.627 10.092 1.00 18.53 164 THR A N 1
ATOM 1282 C CA . THR A 1 176 ? 29.404 93.477 10.373 1.00 17.92 164 THR A CA 1
ATOM 1283 C C . THR A 1 176 ? 28.942 93.577 11.812 1.00 21.70 164 THR A C 1
ATOM 1284 O O . THR A 1 176 ? 29.773 93.713 12.710 1.00 21.10 164 THR A O 1
ATOM 1288 N N . VAL A 1 177 ? 27.622 93.526 12.026 1.00 18.45 165 VAL A N 1
ATOM 1289 C CA . VAL A 1 177 ? 27.004 93.624 13.347 1.00 18.83 165 VAL A CA 1
ATOM 1290 C C . VAL A 1 177 ? 26.390 92.274 13.700 1.00 23.12 165 VAL A C 1
ATOM 1291 O O . VAL A 1 177 ? 25.679 91.690 12.882 1.00 23.51 165 VAL A O 1
ATOM 1295 N N . GLY A 1 178 ? 26.654 91.810 14.919 1.00 19.86 166 GLY A N 1
ATOM 1296 C CA . GLY A 1 178 ? 26.072 90.580 15.437 1.00 19.73 166 GLY A CA 1
ATOM 1297 C C . GLY A 1 178 ? 25.122 90.890 16.570 1.00 24.54 166 GLY A C 1
ATOM 1298 O O . GLY A 1 178 ? 25.477 91.656 17.466 1.00 23.14 166 GLY A O 1
ATOM 1299 N N . VAL A 1 179 ? 23.895 90.340 16.526 1.00 21.92 167 VAL A N 1
ATOM 1300 C CA . VAL A 1 179 ? 22.872 90.533 17.576 1.00 22.09 167 VAL A CA 1
ATOM 1301 C C . VAL A 1 179 ? 22.264 89.194 17.977 1.00 25.69 167 VAL A C 1
ATOM 1302 O O . VAL A 1 179 ? 22.308 88.255 17.178 1.00 24.06 167 VAL A O 1
ATOM 1306 N N . ALA A 1 180 ? 21.630 89.116 19.175 1.00 23.69 168 ALA A N 1
ATOM 1307 C CA . ALA A 1 180 ? 20.909 87.911 19.596 1.00 23.67 168 ALA A CA 1
ATOM 1308 C C . ALA A 1 180 ? 19.773 87.709 18.577 1.00 25.83 168 ALA A C 1
ATOM 1309 O O . ALA A 1 180 ? 19.086 88.679 18.228 1.00 24.42 168 ALA A O 1
ATOM 1311 N N . ALA A 1 181 ? 19.632 86.476 18.047 1.00 22.53 169 ALA A N 1
ATOM 1312 C CA . ALA A 1 181 ? 18.606 86.150 17.051 1.00 23.29 169 ALA A CA 1
ATOM 1313 C C . ALA A 1 181 ? 17.198 86.434 17.589 1.00 27.36 169 ALA A C 1
ATOM 1314 O O . ALA A 1 181 ? 16.364 86.959 16.849 1.00 26.82 169 ALA A O 1
ATOM 1316 N N . LYS A 1 182 ? 16.980 86.198 18.900 1.00 25.03 170 LYS A N 1
ATOM 1317 C CA . LYS A 1 182 ? 15.699 86.456 19.560 1.00 26.18 170 LYS A CA 1
ATOM 1318 C C . LYS A 1 182 ? 15.335 87.953 19.620 1.00 31.94 170 LYS A C 1
ATOM 1319 O O . LYS A 1 182 ? 14.187 88.297 19.911 1.00 32.83 170 LYS A O 1
ATOM 1325 N N . GLY A 1 183 ? 16.304 88.819 19.346 1.00 23.18 171 GLY A N 1
ATOM 1326 C CA . GLY A 1 183 ? 16.082 90.261 19.381 1.00 22.74 171 GLY A CA 1
ATOM 1327 C C . GLY A 1 183 ? 15.580 90.863 18.086 1.00 26.47 171 GLY A C 1
ATOM 1328 O O . GLY A 1 183 ? 15.008 91.956 18.102 1.00 26.05 171 GLY A O 1
ATOM 1329 N N . PHE A 1 184 ? 15.820 90.184 16.948 1.00 22.83 172 PHE A N 1
ATOM 1330 C CA . PHE A 1 184 ? 15.424 90.712 15.638 1.00 21.58 172 PHE A CA 1
ATOM 1331 C C . PHE A 1 184 ? 13.904 90.805 15.494 1.00 25.01 172 PHE A C 1
ATOM 1332 O O . PHE A 1 184 ? 13.223 89.786 15.413 1.00 24.54 172 PHE A O 1
ATOM 1340 N N . GLY A 1 185 ? 13.420 92.041 15.448 1.00 22.79 173 GLY A N 1
ATOM 1341 C CA . GLY A 1 185 ? 12.001 92.369 15.367 1.00 22.89 173 GLY A CA 1
ATOM 1342 C C . GLY A 1 185 ? 11.483 93.010 16.642 1.00 28.19 173 GLY A C 1
ATOM 1343 O O . GLY A 1 185 ? 10.374 93.550 16.652 1.00 27.79 173 GLY A O 1
ATOM 1344 N N . THR A 1 186 ? 12.285 92.966 17.736 1.00 26.04 174 THR A N 1
ATOM 1345 C CA . THR A 1 186 ? 11.875 93.553 19.025 1.00 26.66 174 THR A CA 1
ATOM 1346 C C . THR A 1 186 ? 12.114 95.066 19.099 1.00 32.45 174 THR A C 1
ATOM 1347 O O . THR A 1 186 ? 11.556 95.717 19.987 1.00 32.42 174 THR A O 1
ATOM 1351 N N . SER A 1 187 ? 12.978 95.624 18.205 1.00 29.27 175 SER A N 1
ATOM 1352 C CA . SER A 1 187 ? 13.331 97.058 18.146 1.00 29.68 175 SER A CA 1
ATOM 1353 C C . SER A 1 187 ? 13.858 97.590 19.507 1.00 35.01 175 SER A C 1
ATOM 1354 O O . SER A 1 187 ? 13.794 98.795 19.763 1.00 34.85 175 SER A O 1
ATOM 1357 N N . ALA A 1 188 ? 14.359 96.683 20.369 1.00 32.32 176 ALA A N 1
ATOM 1358 C CA . ALA A 1 188 ? 14.778 96.953 21.751 1.00 32.49 176 ALA A CA 1
ATOM 1359 C C . ALA A 1 188 ? 16.018 97.817 21.928 1.00 35.88 176 ALA A C 1
ATOM 1360 O O . ALA A 1 188 ? 16.173 98.457 22.975 1.00 35.77 176 ALA A O 1
ATOM 1362 N N . THR A 1 189 ? 16.928 97.801 20.946 1.00 31.25 177 THR A N 1
ATOM 1363 C CA . THR A 1 189 ? 18.179 98.549 21.033 1.00 30.67 177 THR A CA 1
ATOM 1364 C C . THR A 1 189 ? 18.393 99.388 19.760 1.00 34.07 177 THR A C 1
ATOM 1365 O O . THR A 1 189 ? 17.802 99.056 18.729 1.00 32.65 177 THR A O 1
ATOM 1369 N N . PRO A 1 190 ? 19.293 100.407 19.764 1.00 31.13 178 PRO A N 1
ATOM 1370 C CA . PRO A 1 190 ? 19.558 101.157 18.522 1.00 30.68 178 PRO A CA 1
ATOM 1371 C C . PRO A 1 190 ? 20.124 100.287 17.389 1.00 31.60 178 PRO A C 1
ATOM 1372 O O . PRO A 1 190 ? 19.788 100.546 16.233 1.00 29.49 178 PRO A O 1
ATOM 1376 N N . GLU A 1 191 ? 20.948 99.252 17.710 1.00 28.42 179 GLU A N 1
ATOM 1377 C CA . GLU A 1 191 ? 21.531 98.335 16.698 1.00 27.71 179 GLU A CA 1
ATOM 1378 C C . GLU A 1 191 ? 20.400 97.548 16.048 1.00 28.82 179 GLU A C 1
ATOM 1379 O O . GLU A 1 191 ? 20.398 97.368 14.829 1.00 26.37 179 GLU A O 1
ATOM 1385 N N . LEU A 1 192 ? 19.459 97.046 16.877 1.00 25.80 180 LEU A N 1
ATOM 1386 C CA . LEU A 1 192 ? 18.322 96.262 16.385 1.00 25.15 180 LEU A CA 1
ATOM 1387 C C . LEU A 1 192 ? 17.437 97.084 15.468 1.00 28.62 180 LEU A C 1
ATOM 1388 O O . LEU A 1 192 ? 17.049 96.595 14.413 1.00 26.51 180 LEU A O 1
ATOM 1393 N N . ARG A 1 193 ? 17.185 98.353 15.834 1.00 26.62 181 ARG A N 1
ATOM 1394 C CA . ARG A 1 193 ? 16.366 99.268 15.032 1.00 26.33 181 ARG A CA 1
ATOM 1395 C C . ARG A 1 193 ? 17.044 99.592 13.703 1.00 28.14 181 ARG A C 1
ATOM 1396 O O . ARG A 1 193 ? 16.366 99.654 12.675 1.00 26.59 181 ARG A O 1
ATOM 1404 N N . LEU A 1 194 ? 18.398 99.737 13.721 1.00 24.56 182 LEU A N 1
ATOM 1405 C CA . LEU A 1 194 ? 19.175 99.977 12.509 1.00 23.75 182 LEU A CA 1
ATOM 1406 C C . LEU A 1 194 ? 19.032 98.758 11.561 1.00 26.61 182 LEU A C 1
ATOM 1407 O O . LEU A 1 194 ? 18.792 98.930 10.365 1.00 26.12 182 LEU A O 1
ATOM 1412 N N . LEU A 1 195 ? 19.149 97.532 12.113 1.00 22.44 183 LEU A N 1
ATOM 1413 C CA . LEU A 1 195 ? 19.027 96.294 11.327 1.00 21.12 183 LEU A CA 1
ATOM 1414 C C . LEU A 1 195 ? 17.621 96.103 10.782 1.00 24.60 183 LEU A C 1
ATOM 1415 O O . LEU A 1 195 ? 17.460 95.681 9.635 1.00 24.02 183 LEU A O 1
ATOM 1420 N N . GLU A 1 196 ? 16.609 96.429 11.593 1.00 22.57 184 GLU A N 1
ATOM 1421 C CA . GLU A 1 196 ? 15.204 96.317 11.197 1.00 22.17 184 GLU A CA 1
ATOM 1422 C C . GLU A 1 196 ? 14.818 97.317 10.106 1.00 27.38 184 GLU A C 1
ATOM 1423 O O . GLU A 1 196 ? 13.806 97.123 9.422 1.00 26.84 184 GLU A O 1
ATOM 1429 N N . SER A 1 197 ? 15.640 98.365 9.918 1.00 24.64 185 SER A N 1
ATOM 1430 C CA . SER A 1 197 ? 15.419 99.357 8.864 1.00 25.18 185 SER A CA 1
ATOM 1431 C C . SER A 1 197 ? 15.855 98.839 7.484 1.00 28.97 185 SER A C 1
ATOM 1432 O O . SER A 1 197 ? 15.611 99.524 6.486 1.00 28.91 185 SER A O 1
ATOM 1435 N N . ALA A 1 198 ? 16.472 97.627 7.412 1.00 23.53 186 ALA A N 1
ATOM 1436 C CA . ALA A 1 198 ? 16.884 97.024 6.134 1.00 23.24 186 ALA A CA 1
ATOM 1437 C C . ALA A 1 198 ? 15.656 97.001 5.205 1.00 25.57 186 ALA A C 1
ATOM 1438 O O . ALA A 1 198 ? 14.559 96.674 5.672 1.00 23.37 186 ALA A O 1
ATOM 1440 N N . PRO A 1 199 ? 15.792 97.447 3.935 1.00 24.99 187 PRO A N 1
ATOM 1441 C CA . PRO A 1 199 ? 14.605 97.523 3.050 1.00 25.17 187 PRO A CA 1
ATOM 1442 C C . PRO A 1 199 ? 13.877 96.200 2.850 1.00 27.58 187 PRO A C 1
ATOM 1443 O O . PRO A 1 199 ? 12.653 96.187 2.704 1.00 27.55 187 PRO A O 1
ATOM 1447 N N . TRP A 1 200 ? 14.630 95.086 2.876 1.00 23.18 188 TRP A N 1
ATOM 1448 C CA . TRP A 1 200 ? 14.066 93.748 2.703 1.00 22.70 188 TRP A CA 1
ATOM 1449 C C . TRP A 1 200 ? 13.260 93.266 3.899 1.00 23.71 188 TRP A C 1
ATOM 1450 O O . TRP A 1 200 ? 12.457 92.351 3.742 1.00 22.77 188 TRP A O 1
ATOM 1461 N N . TYR A 1 201 ? 13.505 93.827 5.100 1.00 20.65 189 TYR A N 1
ATOM 1462 C CA . TYR A 1 201 ? 12.779 93.392 6.291 1.00 20.92 189 TYR A CA 1
ATOM 1463 C C . TYR A 1 201 ? 11.375 93.969 6.332 1.00 26.15 189 TYR A C 1
ATOM 1464 O O . TYR A 1 201 ? 11.208 95.192 6.329 1.00 26.69 189 TYR A O 1
ATOM 1473 N N . GLN A 1 202 ? 10.372 93.085 6.383 1.00 22.62 190 GLN A N 1
ATOM 1474 C CA . GLN A 1 202 ? 8.963 93.485 6.389 1.00 22.53 190 GLN A CA 1
ATOM 1475 C C . GLN A 1 202 ? 8.348 93.302 7.760 1.00 26.12 190 GLN A C 1
ATOM 1476 O O . GLN A 1 202 ? 7.823 92.233 8.086 1.00 24.72 190 GLN A O 1
ATOM 1482 N N . LYS A 1 203 ? 8.437 94.349 8.585 1.00 24.88 191 LYS A N 1
ATOM 1483 C CA . LYS A 1 203 ? 7.912 94.296 9.940 1.00 26.53 191 LYS A CA 1
ATOM 1484 C C . LYS A 1 203 ? 6.407 93.969 10.035 1.00 30.34 191 LYS A C 1
ATOM 1485 O O . LYS A 1 203 ? 5.982 93.378 11.030 1.00 29.66 191 LYS A O 1
ATOM 1491 N N . SER A 1 204 ? 5.636 94.277 8.968 1.00 28.32 192 SER A N 1
ATOM 1492 C CA . SER A 1 204 ? 4.198 93.989 8.907 1.00 27.68 192 SER A CA 1
ATOM 1493 C C . SER A 1 204 ? 3.909 92.483 9.037 1.00 30.13 192 SER A C 1
ATOM 1494 O O . SER A 1 204 ? 2.813 92.099 9.458 1.00 29.65 192 SER A O 1
ATOM 1497 N N . LEU A 1 205 ? 4.899 91.632 8.681 1.00 25.33 193 LEU A N 1
ATOM 1498 C CA . LEU A 1 205 ? 4.752 90.177 8.766 1.00 24.11 193 LEU A CA 1
ATOM 1499 C C . LEU A 1 205 ? 4.578 89.647 10.199 1.00 27.95 193 LEU A C 1
ATOM 1500 O O . LEU A 1 205 ? 4.017 88.565 10.378 1.00 27.55 193 LEU A O 1
ATOM 1505 N N . LYS A 1 206 ? 5.047 90.396 11.210 1.00 25.88 194 LYS A N 1
ATOM 1506 C CA . LYS A 1 206 ? 4.893 89.983 12.611 1.00 26.17 194 LYS A CA 1
ATOM 1507 C C . LYS A 1 206 ? 3.420 89.907 12.998 1.00 30.03 194 LYS A C 1
ATOM 1508 O O . LYS A 1 206 ? 2.954 88.858 13.447 1.00 30.03 194 LYS A O 1
ATOM 1514 N N . SER A 1 207 ? 2.687 91.018 12.781 1.00 28.03 195 SER A N 1
ATOM 1515 C CA . SER A 1 207 ? 1.255 91.095 13.088 1.00 27.84 195 SER A CA 1
ATOM 1516 C C . SER A 1 207 ? 0.455 90.160 12.181 1.00 31.34 195 SER A C 1
ATOM 1517 O O . SER A 1 207 ? -0.540 89.579 12.625 1.00 31.43 195 SER A O 1
ATOM 1520 N N . GLN A 1 208 ? 0.932 89.963 10.934 1.00 27.52 196 GLN A N 1
ATOM 1521 C CA . GLN A 1 208 ? 0.294 89.050 9.997 1.00 26.50 196 GLN A CA 1
ATOM 1522 C C . GLN A 1 208 ? 0.333 87.623 10.565 1.00 28.47 196 GLN A C 1
ATOM 1523 O O . GLN A 1 208 ? -0.708 86.978 10.598 1.00 28.45 196 GLN A O 1
ATOM 1529 N N . PHE A 1 209 ? 1.509 87.171 11.095 1.00 24.11 197 PHE A N 1
ATOM 1530 C CA . PHE A 1 209 ? 1.630 85.815 11.664 1.00 23.40 197 PHE A CA 1
ATOM 1531 C C . PHE A 1 209 ? 0.645 85.627 12.834 1.00 28.51 197 PHE A C 1
ATOM 1532 O O . PHE A 1 209 ? 0.000 84.586 12.928 1.00 28.03 197 PHE A O 1
ATOM 1540 N N . ALA A 1 210 ? 0.545 86.633 13.707 1.00 27.41 198 ALA A N 1
ATOM 1541 C CA . ALA A 1 210 ? -0.344 86.610 14.875 1.00 28.96 198 ALA A CA 1
ATOM 1542 C C . ALA A 1 210 ? -1.807 86.357 14.454 1.00 35.09 198 ALA A C 1
ATOM 1543 O O . ALA A 1 210 ? -2.485 85.548 15.091 1.00 35.84 198 ALA A O 1
ATOM 1545 N N . SER A 1 211 ? -2.253 86.983 13.341 1.00 32.86 199 SER A N 1
ATOM 1546 C CA . SER A 1 211 ? -3.599 86.817 12.769 1.00 33.46 199 SER A CA 1
ATOM 1547 C C . SER A 1 211 ? -3.848 85.405 12.245 1.00 37.19 199 SER A C 1
ATOM 1548 O O . SER A 1 211 ? -4.961 84.904 12.383 1.00 38.54 199 SER A O 1
ATOM 1551 N N . LEU A 1 212 ? -2.822 84.777 11.628 1.00 30.10 200 LEU A N 1
ATOM 1552 C CA . LEU A 1 212 ? -2.905 83.436 11.041 1.00 29.28 200 LEU A CA 1
ATOM 1553 C C . LEU A 1 212 ? -2.943 82.321 12.076 1.00 34.11 200 LEU A C 1
ATOM 1554 O O . LEU A 1 212 ? -3.348 81.204 11.743 1.00 34.39 200 LEU A O 1
ATOM 1559 N N . THR A 1 213 ? -2.417 82.585 13.295 1.00 31.13 201 THR A N 1
ATOM 1560 C CA . THR A 1 213 ? -2.228 81.545 14.312 1.00 31.54 201 THR A CA 1
ATOM 1561 C C . THR A 1 213 ? -3.001 81.741 15.629 1.00 38.43 201 THR A C 1
ATOM 1562 O O . THR A 1 213 ? -2.522 81.300 16.675 1.00 39.00 201 THR A O 1
ATOM 1566 N N . SER A 1 214 ? -4.200 82.360 15.572 1.00 36.91 202 SER A N 1
ATOM 1567 C CA . SER A 1 214 ? -5.062 82.630 16.748 1.00 37.44 202 SER A CA 1
ATOM 1568 C C . SER A 1 214 ? -5.570 81.365 17.451 1.00 44.50 202 SER A C 1
ATOM 1569 O O . SER A 1 214 ? -5.630 81.343 18.680 1.00 44.37 202 SER A O 1
ATOM 1572 N N . ALA A 1 215 ? -5.966 80.335 16.677 1.00 43.49 203 ALA A N 1
ATOM 1573 C CA . ALA A 1 215 ? -6.481 79.062 17.212 1.00 44.71 203 ALA A CA 1
ATOM 1574 C C . ALA A 1 215 ? -5.346 78.183 17.708 1.00 50.14 203 ALA A C 1
ATOM 1575 O O . ALA A 1 215 ? -5.575 77.113 18.284 1.00 49.99 203 ALA A O 1
ATOM 1577 N N . GLU A 1 216 ? -4.117 78.629 17.449 1.00 47.27 204 GLU A N 1
ATOM 1578 C CA . GLU A 1 216 ? -2.928 77.898 17.821 1.00 47.33 204 GLU A CA 1
ATOM 1579 C C . GLU A 1 216 ? -2.416 78.291 19.167 1.00 49.85 204 GLU A C 1
ATOM 1580 O O . GLU A 1 216 ? -2.380 79.470 19.521 1.00 48.77 204 GLU A O 1
ATOM 1586 N N . ASN A 1 217 ? -2.067 77.273 19.944 1.00 46.79 205 ASN A N 1
ATOM 1587 C CA . ASN A 1 217 ? -1.530 77.492 21.262 1.00 46.62 205 ASN A CA 1
ATOM 1588 C C . ASN A 1 217 ? -0.020 77.406 21.127 1.00 47.58 205 ASN A C 1
ATOM 1589 O O . ASN A 1 217 ? 0.553 76.313 21.150 1.00 47.86 205 ASN A O 1
ATOM 1594 N N . LEU A 1 218 ? 0.605 78.562 20.868 1.00 41.71 206 LEU A N 1
ATOM 1595 C CA . LEU A 1 218 ? 2.048 78.608 20.654 1.00 40.31 206 LEU A CA 1
ATOM 1596 C C . LEU A 1 218 ? 2.815 78.739 21.945 1.00 42.71 206 LEU A C 1
ATOM 1597 O O . LEU A 1 218 ? 2.383 79.456 22.853 1.00 42.14 206 LEU A O 1
ATOM 1602 N N . ASP A 1 219 ? 3.959 78.030 22.022 1.00 40.33 207 ASP A N 1
ATOM 1603 C CA . ASP A 1 219 ? 4.849 78.051 23.182 1.00 39.99 207 ASP A CA 1
ATOM 1604 C C . ASP A 1 219 ? 5.323 79.472 23.473 1.00 41.95 207 ASP A C 1
ATOM 1605 O O . ASP A 1 219 ? 5.206 79.945 24.607 1.00 41.78 207 ASP A O 1
ATOM 1610 N N . ASP A 1 220 ? 5.766 80.181 22.412 1.00 36.22 208 ASP A N 1
ATOM 1611 C CA . ASP A 1 220 ? 6.180 81.567 22.512 1.00 34.85 208 ASP A CA 1
ATOM 1612 C C . ASP A 1 220 ? 5.735 82.255 21.242 1.00 38.76 208 ASP A C 1
ATOM 1613 O O . ASP A 1 220 ? 6.473 82.275 20.253 1.00 37.35 208 ASP A O 1
ATOM 1618 N N . LYS A 1 221 ? 4.493 82.765 21.252 1.00 35.67 209 LYS A N 1
ATOM 1619 C CA . LYS A 1 221 ? 3.885 83.421 20.093 1.00 34.70 209 LYS A CA 1
ATOM 1620 C C . LYS A 1 221 ? 4.608 84.661 19.552 1.00 37.37 209 LYS A C 1
ATOM 1621 O O . LYS A 1 221 ? 4.655 84.843 18.337 1.00 36.11 209 LYS A O 1
ATOM 1627 N N . GLU A 1 222 ? 5.196 85.482 20.445 1.00 34.36 210 GLU A N 1
ATOM 1628 C CA . GLU A 1 222 ? 5.914 86.691 20.036 1.00 34.71 210 GLU A CA 1
ATOM 1629 C C . GLU A 1 222 ? 7.267 86.340 19.404 1.00 35.91 210 GLU A C 1
ATOM 1630 O O . GLU A 1 222 ? 7.655 86.962 18.411 1.00 34.52 210 GLU A O 1
ATOM 1636 N N . LEU A 1 223 ? 7.957 85.314 19.964 1.00 32.03 211 LEU A N 1
ATOM 1637 C CA . LEU A 1 223 ? 9.228 84.818 19.423 1.00 31.65 211 LEU A CA 1
ATOM 1638 C C . LEU A 1 223 ? 8.948 84.172 18.052 1.00 32.69 211 LEU A C 1
ATOM 1639 O O . LEU A 1 223 ? 9.689 84.424 17.096 1.00 30.05 211 LEU A O 1
ATOM 1644 N N . ALA A 1 224 ? 7.851 83.378 17.952 1.00 27.88 212 ALA A N 1
ATOM 1645 C CA . ALA A 1 224 ? 7.448 82.738 16.694 1.00 26.98 212 ALA A CA 1
ATOM 1646 C C . ALA A 1 224 ? 7.140 83.782 15.623 1.00 29.65 212 ALA A C 1
ATOM 1647 O O . ALA A 1 224 ? 7.600 83.621 14.494 1.00 27.86 212 ALA A O 1
ATOM 1649 N N . ALA A 1 225 ? 6.409 84.870 15.984 1.00 26.36 213 ALA A N 1
ATOM 1650 C CA . ALA A 1 225 ? 6.069 85.947 15.040 1.00 26.09 213 ALA A CA 1
ATOM 1651 C C . ALA A 1 225 ? 7.325 86.672 14.521 1.00 28.69 213 ALA A C 1
ATOM 1652 O O . ALA A 1 225 ? 7.398 86.991 13.332 1.00 26.48 213 ALA A O 1
ATOM 1654 N N . ASN A 1 226 ? 8.318 86.897 15.409 1.00 24.49 214 ASN A N 1
ATOM 1655 C CA . ASN A 1 226 ? 9.589 87.529 15.055 1.00 23.82 214 ASN A CA 1
ATOM 1656 C C . ASN A 1 226 ? 10.384 86.650 14.096 1.00 25.61 214 ASN A C 1
ATOM 1657 O O . ASN A 1 226 ? 10.881 87.157 13.084 1.00 24.77 214 ASN A O 1
ATOM 1662 N N . VAL A 1 227 ? 10.486 85.337 14.396 1.00 21.45 215 VAL A N 1
ATOM 1663 C CA . VAL A 1 227 ? 11.205 84.384 13.540 1.00 20.97 215 VAL A CA 1
ATOM 1664 C C . VAL A 1 227 ? 10.521 84.320 12.172 1.00 23.22 215 VAL A C 1
ATOM 1665 O O . VAL A 1 227 ? 11.205 84.363 11.145 1.00 22.24 215 VAL A O 1
ATOM 1669 N N . PHE A 1 228 ? 9.180 84.259 12.162 1.00 19.82 216 PHE A N 1
ATOM 1670 C CA . PHE A 1 228 ? 8.422 84.219 10.911 1.00 19.10 216 PHE A CA 1
ATOM 1671 C C . PHE A 1 228 ? 8.706 85.451 10.062 1.00 21.81 216 PHE A C 1
ATOM 1672 O O . PHE A 1 228 ? 8.977 85.297 8.880 1.00 21.52 216 PHE A O 1
ATOM 1680 N N . ALA A 1 229 ? 8.641 86.665 10.650 1.00 19.27 217 ALA A N 1
ATOM 1681 C CA . ALA A 1 229 ? 8.899 87.889 9.884 1.00 19.55 217 ALA A CA 1
ATOM 1682 C C . ALA A 1 229 ? 10.321 87.930 9.319 1.00 22.03 217 ALA A C 1
ATOM 1683 O O . ALA A 1 229 ? 10.503 88.323 8.165 1.00 20.77 217 ALA A O 1
ATOM 1685 N N . TYR A 1 230 ? 11.311 87.501 10.115 1.00 19.32 218 TYR A N 1
ATOM 1686 C CA . TYR A 1 230 ? 12.715 87.480 9.712 1.00 18.37 218 TYR A CA 1
ATOM 1687 C C . TYR A 1 230 ? 12.922 86.517 8.536 1.00 21.32 218 TYR A C 1
ATOM 1688 O O . TYR A 1 230 ? 13.428 86.934 7.486 1.00 19.69 218 TYR A O 1
ATOM 1697 N N . LEU A 1 231 ? 12.529 85.237 8.710 1.00 18.36 219 LEU A N 1
ATOM 1698 C CA . LEU A 1 231 ? 12.690 84.216 7.669 1.00 17.53 219 LEU A CA 1
ATOM 1699 C C . LEU A 1 231 ? 11.880 84.536 6.425 1.00 19.97 219 LEU A C 1
ATOM 1700 O O . LEU A 1 231 ? 12.428 84.468 5.327 1.00 18.42 219 LEU A O 1
ATOM 1705 N N . THR A 1 232 ? 10.593 84.914 6.581 1.00 17.29 220 THR A N 1
ATOM 1706 C CA . THR A 1 232 ? 9.770 85.253 5.415 1.00 16.24 220 THR A CA 1
ATOM 1707 C C . THR A 1 232 ? 10.391 86.414 4.638 1.00 19.27 220 THR A C 1
ATOM 1708 O O . THR A 1 232 ? 10.451 86.337 3.419 1.00 18.60 220 THR A O 1
ATOM 1712 N N . SER A 1 233 ? 10.886 87.460 5.337 1.00 17.25 221 SER A N 1
ATOM 1713 C CA . SER A 1 233 ? 11.523 88.603 4.669 1.00 16.69 221 SER A CA 1
ATOM 1714 C C . SER A 1 233 ? 12.728 88.148 3.835 1.00 19.34 221 SER A C 1
ATOM 1715 O O . SER A 1 233 ? 12.864 88.568 2.690 1.00 18.43 221 SER A O 1
ATOM 1718 N N . ILE A 1 234 ? 13.566 87.255 4.390 1.00 16.67 222 ILE A N 1
ATOM 1719 C CA . ILE A 1 234 ? 14.738 86.723 3.684 1.00 15.94 222 ILE A CA 1
ATOM 1720 C C . ILE A 1 234 ? 14.315 85.872 2.482 1.00 18.75 222 ILE A C 1
ATOM 1721 O O . ILE A 1 234 ? 14.876 86.037 1.399 1.00 17.37 222 ILE A O 1
ATOM 1726 N N . TYR A 1 235 ? 13.339 84.960 2.681 1.00 16.79 223 TYR A N 1
ATOM 1727 C CA . TYR A 1 235 ? 12.871 84.077 1.604 1.00 17.22 223 TYR A CA 1
ATOM 1728 C C . TYR A 1 235 ? 12.285 84.885 0.445 1.00 19.82 223 TYR A C 1
ATOM 1729 O O . TYR A 1 235 ? 12.610 84.609 -0.710 1.00 19.41 223 TYR A O 1
ATOM 1738 N N . LEU A 1 236 ? 11.443 85.899 0.759 1.00 17.65 224 LEU A N 1
ATOM 1739 C CA . LEU A 1 236 ? 10.818 86.760 -0.247 1.00 17.26 224 LEU A CA 1
ATOM 1740 C C . LEU A 1 236 ? 11.853 87.598 -0.989 1.00 20.54 224 LEU A C 1
ATOM 1741 O O . LEU A 1 236 ? 11.774 87.704 -2.211 1.00 19.17 224 LEU A O 1
ATOM 1746 N N . LYS A 1 237 ? 12.838 88.166 -0.263 1.00 17.10 225 LYS A N 1
ATOM 1747 C CA . LYS A 1 237 ? 13.916 88.941 -0.882 1.00 16.57 225 LYS A CA 1
ATOM 1748 C C . LYS A 1 237 ? 14.769 88.062 -1.812 1.00 19.89 225 LYS A C 1
ATOM 1749 O O . LYS A 1 237 ? 15.143 88.512 -2.901 1.00 18.06 225 LYS A O 1
ATOM 1755 N N . THR A 1 238 ? 15.057 86.807 -1.387 1.00 17.57 226 THR A N 1
ATOM 1756 C CA . THR A 1 238 ? 15.840 85.872 -2.206 1.00 17.60 226 THR A CA 1
ATOM 1757 C C . THR A 1 238 ? 15.098 85.604 -3.525 1.00 20.25 226 THR A C 1
ATOM 1758 O O . THR A 1 238 ? 15.714 85.645 -4.592 1.00 18.76 226 THR A O 1
ATOM 1762 N N . ALA A 1 239 ? 13.773 85.365 -3.447 1.00 17.81 227 ALA A N 1
ATOM 1763 C CA . ALA A 1 239 ? 12.948 85.139 -4.627 1.00 17.22 227 ALA A CA 1
ATOM 1764 C C . ALA A 1 239 ? 12.954 86.386 -5.531 1.00 20.75 227 ALA A C 1
ATOM 1765 O O . ALA A 1 239 ? 13.150 86.259 -6.744 1.00 18.98 227 ALA A O 1
ATOM 1767 N N . GLU A 1 240 ? 12.843 87.598 -4.927 1.00 18.26 228 GLU A N 1
ATOM 1768 C CA . GLU A 1 240 ? 12.892 88.857 -5.684 1.00 17.92 228 GLU A CA 1
ATOM 1769 C C . GLU A 1 240 ? 14.217 88.995 -6.430 1.00 19.91 228 GLU A C 1
ATOM 1770 O O . GLU A 1 240 ? 14.218 89.306 -7.629 1.00 18.93 228 GLU A O 1
ATOM 1776 N N . LEU A 1 241 ? 15.338 88.735 -5.737 1.00 17.33 229 LEU A N 1
ATOM 1777 C CA . LEU A 1 241 ? 16.670 88.843 -6.333 1.00 17.41 229 LEU A CA 1
ATOM 1778 C C . LEU A 1 241 ? 16.916 87.787 -7.397 1.00 20.33 229 LEU A C 1
ATOM 1779 O O . LEU A 1 241 ? 17.527 88.101 -8.409 1.00 18.85 229 LEU A O 1
ATOM 1784 N N . ALA A 1 242 ? 16.424 86.552 -7.184 1.00 18.09 230 ALA A N 1
ATOM 1785 C CA . ALA A 1 242 ? 16.578 85.456 -8.152 1.00 18.30 230 ALA A CA 1
ATOM 1786 C C . ALA A 1 242 ? 15.863 85.823 -9.456 1.00 20.84 230 ALA A C 1
ATOM 1787 O O . ALA A 1 242 ? 16.385 85.559 -10.534 1.00 19.74 230 ALA A O 1
ATOM 1789 N N . LYS A 1 243 ? 14.694 86.468 -9.351 1.00 18.78 231 LYS A N 1
ATOM 1790 C CA . LYS A 1 243 ? 13.893 86.910 -10.489 1.00 19.40 231 LYS A CA 1
ATOM 1791 C C . LYS A 1 243 ? 14.571 88.096 -11.172 1.00 23.97 231 LYS A C 1
ATOM 1792 O O . LYS A 1 243 ? 14.687 88.130 -12.403 1.00 24.40 231 LYS A O 1
ATOM 1798 N N . LYS A 1 244 ? 15.015 89.078 -10.363 1.00 21.56 232 LYS A N 1
ATOM 1799 C CA . LYS A 1 244 ? 15.667 90.299 -10.845 1.00 21.60 232 LYS A CA 1
ATOM 1800 C C . LYS A 1 244 ? 16.976 89.991 -11.590 1.00 24.43 232 LYS A C 1
ATOM 1801 O O . LYS A 1 244 ? 17.184 90.483 -12.716 1.00 24.39 232 LYS A O 1
ATOM 1807 N N . PHE A 1 245 ? 17.843 89.177 -10.973 1.00 19.45 233 PHE A N 1
ATOM 1808 C CA . PHE A 1 245 ? 19.172 88.886 -11.510 1.00 18.66 233 PHE A CA 1
ATOM 1809 C C . PHE A 1 245 ? 19.308 87.597 -12.322 1.00 21.53 233 PHE A C 1
ATOM 1810 O O . PHE A 1 245 ? 20.387 87.333 -12.848 1.00 21.36 233 PHE A O 1
ATOM 1818 N N . GLY A 1 246 ? 18.238 86.811 -12.400 1.00 19.29 234 GLY A N 1
ATOM 1819 C CA . GLY A 1 246 ? 18.244 85.544 -13.129 1.00 18.81 234 GLY A CA 1
ATOM 1820 C C . GLY A 1 246 ? 19.207 84.557 -12.497 1.00 21.09 234 GLY A C 1
ATOM 1821 O O . GLY A 1 246 ? 20.141 84.091 -13.148 1.00 21.01 234 GLY A O 1
ATOM 1822 N N . ILE A 1 247 ? 18.993 84.263 -11.205 1.00 18.30 235 ILE A N 1
ATOM 1823 C CA . ILE A 1 247 ? 19.889 83.387 -10.444 1.00 18.18 235 ILE A CA 1
ATOM 1824 C C . ILE A 1 247 ? 19.357 81.960 -10.424 1.00 21.08 235 ILE A C 1
ATOM 1825 O O . ILE A 1 247 ? 18.193 81.756 -10.095 1.00 20.29 235 ILE A O 1
ATOM 1830 N N . TYR A 1 248 ? 20.242 80.973 -10.675 1.00 18.59 236 TYR A N 1
ATOM 1831 C CA . TYR A 1 248 ? 19.852 79.562 -10.571 1.00 18.72 236 TYR A CA 1
ATOM 1832 C C . TYR A 1 248 ? 19.885 79.200 -9.080 1.00 23.62 236 TYR A C 1
ATOM 1833 O O . TYR A 1 248 ? 20.965 79.177 -8.485 1.00 23.60 236 TYR A O 1
ATOM 1842 N N A ILE A 1 249 ? 18.686 78.972 -8.484 0.50 21.00 237 ILE A N 1
ATOM 1843 N N B ILE A 1 249 ? 18.738 78.942 -8.488 0.50 19.70 237 ILE A N 1
ATOM 1844 C CA A ILE A 1 249 ? 18.470 78.591 -7.071 0.50 21.38 237 ILE A CA 1
ATOM 1845 C CA B ILE A 1 249 ? 18.678 78.588 -7.079 0.50 19.51 237 ILE A CA 1
ATOM 1846 C C A ILE A 1 249 ? 17.977 77.166 -7.052 0.50 24.75 237 ILE A C 1
ATOM 1847 C C B ILE A 1 249 ? 18.002 77.224 -6.984 0.50 23.88 237 ILE A C 1
ATOM 1848 O O A ILE A 1 249 ? 16.880 76.910 -7.549 0.50 23.13 237 ILE A O 1
ATOM 1849 O O B ILE A 1 249 ? 16.869 77.055 -7.435 0.50 22.27 237 ILE A O 1
ATOM 1858 N N . ASN A 1 250 ? 18.742 76.243 -6.427 1.00 22.91 238 ASN A N 1
ATOM 1859 C CA . ASN A 1 250 ? 18.342 74.829 -6.328 1.00 24.06 238 ASN A CA 1
ATOM 1860 C C . ASN A 1 250 ? 18.070 74.302 -7.741 1.00 27.80 238 ASN A C 1
ATOM 1861 O O . ASN A 1 250 ? 18.950 74.411 -8.595 1.00 28.26 238 ASN A O 1
ATOM 1866 N N . GLU A 1 251 ? 16.814 73.899 -8.020 1.00 23.69 239 GLU A N 1
ATOM 1867 C CA . GLU A 1 251 ? 16.407 73.401 -9.331 1.00 23.97 239 GLU A CA 1
ATOM 1868 C C . GLU A 1 251 ? 15.645 74.446 -10.168 1.00 26.83 239 GLU A C 1
ATOM 1869 O O . GLU A 1 251 ? 15.243 74.137 -11.284 1.00 27.94 239 GLU A O 1
ATOM 1875 N N . TRP A 1 252 ? 15.477 75.690 -9.650 1.00 22.26 240 TRP A N 1
ATOM 1876 C CA . TRP A 1 252 ? 14.770 76.736 -10.401 1.00 20.76 240 TRP A CA 1
ATOM 1877 C C . TRP A 1 252 ? 15.654 77.304 -11.484 1.00 23.23 240 TRP A C 1
ATOM 1878 O O . TRP A 1 252 ? 16.793 77.710 -11.219 1.00 22.01 240 TRP A O 1
ATOM 1889 N N . ASP A 1 253 ? 15.112 77.325 -12.706 1.00 20.94 241 ASP A N 1
ATOM 1890 C CA . ASP A 1 253 ? 15.802 77.822 -13.887 1.00 20.97 241 ASP A CA 1
ATOM 1891 C C . ASP A 1 253 ? 15.186 79.161 -14.305 1.00 23.65 241 ASP A C 1
ATOM 1892 O O . ASP A 1 253 ? 14.043 79.189 -14.766 1.00 24.83 241 ASP A O 1
ATOM 1897 N N . PRO A 1 254 ? 15.921 80.289 -14.147 1.00 20.27 242 PRO A N 1
ATO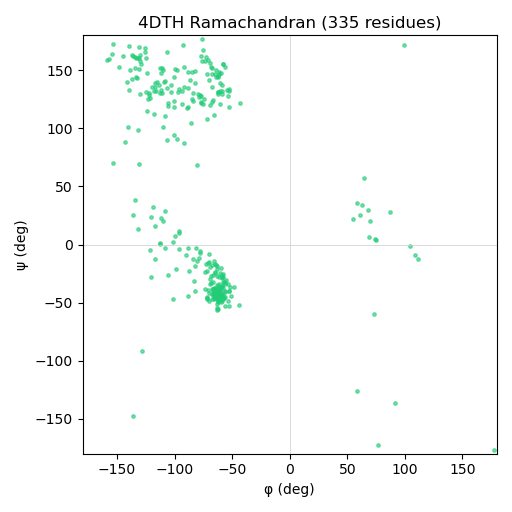M 1898 C CA . PRO A 1 254 ? 15.363 81.599 -14.554 1.00 20.21 242 PRO A CA 1
ATOM 1899 C C . PRO A 1 254 ? 14.924 81.679 -16.014 1.00 25.80 242 PRO A C 1
ATOM 1900 O O . PRO A 1 254 ? 13.944 82.362 -16.321 1.00 25.81 242 PRO A O 1
ATOM 1904 N N . MET A 1 255 ? 15.609 80.944 -16.902 1.00 24.56 243 MET A N 1
ATOM 1905 C CA . MET A 1 255 ? 15.277 80.896 -18.329 1.00 25.46 243 MET A CA 1
ATOM 1906 C C . MET A 1 255 ? 13.893 80.268 -18.585 1.00 32.43 243 MET A C 1
ATOM 1907 O O . MET A 1 255 ? 13.247 80.624 -19.573 1.00 33.31 243 MET A O 1
ATOM 1912 N N . SER A 1 256 ? 13.390 79.418 -17.650 1.00 29.57 244 SER A N 1
ATOM 1913 C CA . SER A 1 256 ? 12.054 78.813 -17.750 1.00 29.11 244 SER A CA 1
ATOM 1914 C C . SER A 1 256 ? 10.950 79.869 -17.563 1.00 33.73 244 SER A C 1
ATOM 1915 O O . SER A 1 256 ? 9.809 79.652 -17.964 1.00 34.38 244 SER A O 1
ATOM 1918 N N . GLU A 1 257 ? 11.301 81.018 -16.961 1.00 28.52 245 GLU A N 1
ATOM 1919 C CA . GLU A 1 257 ? 10.387 82.131 -16.753 1.00 27.88 245 GLU A CA 1
ATOM 1920 C C . GLU A 1 257 ? 10.801 83.327 -17.618 1.00 31.98 245 GLU A C 1
ATOM 1921 O O . GLU A 1 257 ? 10.444 84.472 -17.325 1.00 31.46 245 GLU A O 1
ATOM 1927 N N . GLN A 1 258 ? 11.547 83.034 -18.699 1.00 28.71 246 GLN A N 1
ATOM 1928 C CA . GLN A 1 258 ? 12.035 83.985 -19.709 1.00 29.05 246 GLN A CA 1
ATOM 1929 C C . GLN A 1 258 ? 12.911 85.103 -19.096 1.00 31.19 246 GLN A C 1
ATOM 1930 O O . GLN A 1 258 ? 12.880 86.258 -19.536 1.00 30.05 246 GLN A O 1
ATOM 1936 N N . ILE A 1 259 ? 13.695 84.743 -18.064 1.00 25.94 247 ILE A N 1
ATOM 1937 C CA . ILE A 1 259 ? 14.593 85.685 -17.400 1.00 24.15 247 ILE A CA 1
ATOM 1938 C C . ILE A 1 259 ? 16.019 85.396 -17.806 1.00 26.50 247 ILE A C 1
ATOM 1939 O O . ILE A 1 259 ? 16.519 84.294 -17.558 1.00 26.27 247 ILE A O 1
ATOM 1944 N N . THR A 1 260 ? 16.697 86.400 -18.391 1.00 22.63 248 THR A N 1
ATOM 1945 C CA . THR A 1 260 ? 18.090 86.251 -18.781 1.00 22.75 248 THR A CA 1
ATOM 1946 C C . THR A 1 260 ? 18.991 86.524 -17.565 1.00 27.61 248 THR A C 1
ATOM 1947 O O . THR A 1 260 ? 18.976 87.635 -17.016 1.00 27.89 248 THR A O 1
ATOM 1951 N N . PRO A 1 261 ? 19.854 85.551 -17.209 1.00 25.61 249 PRO A N 1
ATOM 1952 C CA . PRO A 1 261 ? 20.816 85.781 -16.113 1.00 25.98 249 PRO A CA 1
ATOM 1953 C C . PRO A 1 261 ? 21.660 87.050 -16.291 1.00 30.21 249 PRO A C 1
ATOM 1954 O O . PRO A 1 261 ? 22.128 87.360 -17.403 1.00 29.17 249 PRO A O 1
ATOM 1958 N N . ASN A 1 262 ? 21.772 87.836 -15.214 1.00 26.37 250 ASN A N 1
ATOM 1959 C CA . ASN A 1 262 ? 22.593 89.035 -15.220 1.00 26.72 250 ASN A CA 1
ATOM 1960 C C . ASN A 1 262 ? 23.416 89.151 -13.949 1.00 30.33 250 ASN A C 1
ATOM 1961 O O . ASN A 1 262 ? 23.799 90.245 -13.560 1.00 30.59 250 ASN A O 1
ATOM 1966 N N . ALA A 1 263 ? 23.701 87.992 -13.315 1.00 26.01 251 ALA A N 1
ATOM 1967 C CA . ALA A 1 263 ? 24.559 87.853 -12.140 1.00 24.98 251 ALA A CA 1
ATOM 1968 C C . ALA A 1 263 ? 25.077 86.429 -12.129 1.00 28.27 251 ALA A C 1
ATOM 1969 O O . ALA A 1 263 ? 24.431 85.533 -12.687 1.00 28.89 251 ALA A O 1
ATOM 1971 N N A ASN A 1 264 ? 26.235 86.207 -11.495 0.50 24.29 252 ASN A N 1
ATOM 1972 N N B ASN A 1 264 ? 26.244 86.209 -11.511 0.50 24.31 252 ASN A N 1
ATOM 1973 C CA A ASN A 1 264 ? 26.815 84.870 -11.460 0.50 23.85 252 ASN A CA 1
ATOM 1974 C CA B ASN A 1 264 ? 26.852 84.877 -11.440 0.50 23.88 252 ASN A CA 1
ATOM 1975 C C A ASN A 1 264 ? 26.279 83.968 -10.332 0.50 27.78 252 ASN A C 1
ATOM 1976 C C B ASN A 1 264 ? 26.291 83.972 -10.326 0.50 27.85 252 ASN A C 1
ATOM 1977 O O A ASN A 1 264 ? 26.613 82.784 -10.270 0.50 28.64 252 ASN A O 1
ATOM 1978 O O B ASN A 1 264 ? 26.664 82.803 -10.227 0.50 28.75 252 ASN A O 1
ATOM 1987 N N . GLY A 1 265 ? 25.415 84.520 -9.494 1.00 23.81 253 GLY A N 1
ATOM 1988 C CA . GLY A 1 265 ? 24.815 83.777 -8.397 1.00 22.37 253 GLY A CA 1
ATOM 1989 C C . GLY A 1 265 ? 24.520 84.654 -7.210 1.00 23.40 253 GLY A C 1
ATOM 1990 O O . GLY A 1 265 ? 24.649 85.877 -7.296 1.00 22.46 253 GLY A O 1
ATOM 1991 N N . LEU A 1 266 ? 24.130 84.020 -6.091 1.00 20.83 254 LEU A N 1
ATOM 1992 C CA . LEU A 1 266 ? 23.820 84.718 -4.832 1.00 20.44 254 LEU A CA 1
ATOM 1993 C C . LEU A 1 266 ? 25.029 85.484 -4.266 1.00 24.63 254 LEU A C 1
ATOM 1994 O O . LEU A 1 266 ? 24.835 86.505 -3.597 1.00 24.00 254 LEU A O 1
ATOM 1999 N N . THR A 1 267 ? 26.265 85.012 -4.558 1.00 21.38 255 THR A N 1
ATOM 2000 C CA . THR A 1 267 ? 27.503 85.639 -4.057 1.00 21.44 255 THR A CA 1
ATOM 2001 C C . THR A 1 267 ? 28.038 86.751 -4.954 1.00 25.47 255 THR A C 1
ATOM 2002 O O . THR A 1 267 ? 29.047 87.378 -4.615 1.00 24.64 255 THR A O 1
ATOM 2006 N N . ASP A 1 268 ? 27.388 86.999 -6.091 1.00 21.93 256 ASP A N 1
ATOM 2007 C CA . ASP A 1 268 ? 27.824 88.050 -6.999 1.00 21.43 256 ASP A CA 1
ATOM 2008 C C . ASP A 1 268 ? 27.815 89.392 -6.244 1.00 26.22 256 ASP A C 1
ATOM 2009 O O . ASP A 1 268 ? 26.811 89.682 -5.585 1.00 25.19 256 ASP A O 1
ATOM 2014 N N . PRO A 1 269 ? 28.918 90.192 -6.277 1.00 24.12 257 PRO A N 1
ATOM 2015 C CA . PRO A 1 269 ? 28.927 91.473 -5.538 1.00 24.00 257 PRO A CA 1
ATOM 2016 C C . PRO A 1 269 ? 27.706 92.361 -5.761 1.00 25.42 257 PRO A C 1
ATOM 2017 O O . PRO A 1 269 ? 27.267 92.999 -4.808 1.00 23.32 257 PRO A O 1
ATOM 2021 N N . LYS A 1 270 ? 27.142 92.400 -6.992 1.00 22.76 258 LYS A N 1
ATOM 2022 C CA . LYS A 1 270 ? 25.962 93.233 -7.207 1.00 22.96 258 LYS A CA 1
ATOM 2023 C C . LYS A 1 270 ? 24.715 92.697 -6.504 1.00 24.10 258 LYS A C 1
ATOM 2024 O O . LYS A 1 270 ? 23.862 93.487 -6.098 1.00 23.40 258 LYS A O 1
ATOM 2030 N N . VAL A 1 271 ? 24.629 91.363 -6.332 1.00 20.03 259 VAL A N 1
ATOM 2031 C CA . VAL A 1 271 ? 23.513 90.733 -5.620 1.00 19.34 259 VAL A CA 1
ATOM 2032 C C . VAL A 1 271 ? 23.661 91.040 -4.125 1.00 21.97 259 VAL A C 1
ATOM 2033 O O . VAL A 1 271 ? 22.690 91.441 -3.480 1.00 21.54 259 VAL A O 1
ATOM 2037 N N . LYS A 1 272 ? 24.883 90.883 -3.585 1.00 18.19 260 LYS A N 1
ATOM 2038 C CA . LYS A 1 272 ? 25.143 91.205 -2.181 1.00 17.80 260 LYS A CA 1
ATOM 2039 C C . LYS A 1 272 ? 24.827 92.684 -1.907 1.00 21.30 260 LYS A C 1
ATOM 2040 O O . LYS A 1 272 ? 24.215 92.997 -0.884 1.00 20.37 260 LYS A O 1
ATOM 2046 N N . ASN A 1 273 ? 25.199 93.585 -2.848 1.00 19.77 261 ASN A N 1
ATOM 2047 C CA . ASN A 1 273 ? 24.931 95.020 -2.720 1.00 19.84 261 ASN A CA 1
ATOM 2048 C C . ASN A 1 273 ? 23.439 95.327 -2.677 1.00 23.59 261 ASN A C 1
ATOM 2049 O O . ASN A 1 273 ? 23.024 96.210 -1.931 1.00 22.23 261 ASN A O 1
ATOM 2054 N N . ALA A 1 274 ? 22.632 94.564 -3.439 1.00 21.38 262 ALA A N 1
ATOM 2055 C CA . ALA A 1 274 ? 21.181 94.734 -3.479 1.00 21.00 262 ALA A CA 1
ATOM 2056 C C . ALA A 1 274 ? 20.505 94.465 -2.127 1.00 23.45 262 ALA A C 1
ATOM 2057 O O . ALA A 1 274 ? 19.457 95.044 -1.865 1.00 23.04 262 ALA A O 1
ATOM 2059 N N . TRP A 1 275 ? 21.104 93.618 -1.255 1.00 20.03 263 TRP A N 1
ATOM 2060 C CA . TRP A 1 275 ? 20.566 93.380 0.088 1.00 19.46 263 TRP A CA 1
ATOM 2061 C C . TRP A 1 275 ? 20.737 94.641 0.960 1.00 23.02 263 TRP A C 1
ATOM 2062 O O . TRP A 1 275 ? 19.900 94.887 1.831 1.00 22.25 263 TRP A O 1
ATOM 2073 N N . GLU A 1 276 ? 21.849 95.402 0.747 1.00 20.72 264 GLU A N 1
ATOM 2074 C CA . GLU A 1 276 ? 22.287 96.612 1.491 1.00 21.08 264 GLU A CA 1
ATOM 2075 C C . GLU A 1 276 ? 22.818 96.206 2.872 1.00 23.89 264 GLU A C 1
ATOM 2076 O O . GLU A 1 276 ? 23.980 96.457 3.194 1.00 22.72 264 GLU A O 1
ATOM 2082 N N . ILE A 1 277 ? 21.958 95.574 3.672 1.00 20.50 265 ILE A N 1
ATOM 2083 C CA . ILE A 1 277 ? 22.278 94.976 4.960 1.00 19.88 265 ILE A CA 1
ATOM 2084 C C . ILE A 1 277 ? 22.161 93.480 4.650 1.00 22.87 265 ILE A C 1
ATOM 2085 O O . ILE A 1 277 ? 21.058 92.937 4.511 1.00 21.56 265 ILE A O 1
ATOM 2090 N N . LEU A 1 278 ? 23.312 92.846 4.464 1.00 19.34 266 LEU A N 1
ATOM 2091 C CA . LEU A 1 278 ? 23.389 91.456 4.033 1.00 18.22 266 LEU A CA 1
ATOM 2092 C C . LEU A 1 278 ? 23.386 90.438 5.179 1.00 20.83 266 LEU A C 1
ATOM 2093 O O . LEU A 1 278 ? 24.336 90.411 5.960 1.00 20.00 266 LEU A O 1
ATOM 2098 N N . PRO A 1 279 ? 22.366 89.551 5.268 1.00 18.01 267 PRO A N 1
ATOM 2099 C CA . PRO A 1 279 ? 22.414 88.488 6.290 1.00 17.48 267 PRO A CA 1
ATOM 2100 C C . PRO A 1 279 ? 23.666 87.618 6.092 1.00 21.21 267 PRO A C 1
ATOM 2101 O O . PRO A 1 279 ? 23.996 87.253 4.954 1.00 21.12 267 PRO A O 1
ATOM 2105 N N . ARG A 1 280 ? 24.407 87.370 7.180 1.00 18.72 268 ARG A N 1
ATOM 2106 C CA . ARG A 1 280 ? 25.647 86.598 7.124 1.00 18.58 268 ARG A CA 1
ATOM 2107 C C . ARG A 1 280 ? 25.535 85.264 7.834 1.00 22.41 268 ARG A C 1
ATOM 2108 O O . ARG A 1 280 ? 26.520 84.527 7.894 1.00 22.40 268 ARG A O 1
ATOM 2116 N N . THR A 1 281 ? 24.358 84.955 8.392 1.00 18.15 269 THR A N 1
ATOM 2117 C CA . THR A 1 281 ? 24.165 83.709 9.131 1.00 18.55 269 THR A CA 1
ATOM 2118 C C . THR A 1 281 ? 23.161 82.864 8.383 1.00 22.92 269 THR A C 1
ATOM 2119 O O . THR A 1 281 ? 22.175 83.387 7.854 1.00 21.90 269 THR A O 1
ATOM 2123 N N . LYS A 1 282 ? 23.421 81.548 8.339 1.00 20.13 270 LYS A N 1
ATOM 2124 C CA . LYS A 1 282 ? 22.549 80.558 7.706 1.00 20.24 270 LYS A CA 1
ATOM 2125 C C . LYS A 1 282 ? 21.120 80.697 8.267 1.00 23.56 270 LYS A C 1
ATOM 2126 O O . LYS A 1 282 ? 20.931 80.546 9.478 1.00 23.09 270 LYS A O 1
ATOM 2132 N N . PRO A 1 283 ? 20.119 81.026 7.409 1.00 19.89 271 PRO A N 1
ATOM 2133 C CA . PRO A 1 283 ? 18.750 81.221 7.909 1.00 19.54 271 PRO A CA 1
ATOM 2134 C C . PRO A 1 283 ? 18.182 80.079 8.751 1.00 24.48 271 PRO A C 1
ATOM 2135 O O . PRO A 1 283 ? 17.545 80.344 9.770 1.00 23.96 271 PRO A O 1
ATOM 2139 N N . SER A 1 284 ? 18.453 78.817 8.363 1.00 23.01 272 SER A N 1
ATOM 2140 C CA . SER A 1 284 ? 17.925 77.647 9.078 1.00 23.36 272 SER A CA 1
ATOM 2141 C C . SER A 1 284 ? 18.350 77.548 10.558 1.00 27.37 272 SER A C 1
ATOM 2142 O O . SER A 1 284 ? 17.647 76.900 11.334 1.00 27.93 272 SER A O 1
ATOM 2145 N N . LYS A 1 285 ? 19.442 78.238 10.962 1.00 24.42 273 LYS A N 1
ATOM 2146 C CA . LYS A 1 285 ? 19.912 78.234 12.359 1.00 23.92 273 LYS A CA 1
ATOM 2147 C C . LYS A 1 285 ? 18.888 78.853 13.318 1.00 27.38 273 LYS A C 1
ATOM 2148 O O . LYS A 1 285 ? 18.761 78.385 14.455 1.00 26.76 273 LYS A O 1
ATOM 2154 N N . ILE A 1 286 ? 18.149 79.887 12.864 1.00 23.75 274 ILE A N 1
ATOM 2155 C CA . ILE A 1 286 ? 17.157 80.578 13.702 1.00 23.56 274 ILE A CA 1
ATOM 2156 C C . ILE A 1 286 ? 16.028 79.690 14.249 1.00 29.49 274 ILE A C 1
ATOM 2157 O O . ILE A 1 286 ? 15.518 79.975 15.332 1.00 28.07 274 ILE A O 1
ATOM 2162 N N . VAL A 1 287 ? 15.665 78.614 13.515 1.00 29.37 275 VAL A N 1
ATOM 2163 C CA . VAL A 1 287 ? 14.630 77.642 13.904 1.00 31.65 275 VAL A CA 1
ATOM 2164 C C . VAL A 1 287 ? 14.927 77.034 15.289 1.00 35.66 275 VAL A C 1
ATOM 2165 O O . VAL A 1 287 ? 13.998 76.752 16.049 1.00 34.88 275 VAL A O 1
ATOM 2169 N N . GLU A 1 288 ? 16.231 76.920 15.631 1.00 31.68 276 GLU A N 1
ATOM 2170 C CA . GLU A 1 288 ? 16.732 76.391 16.903 1.00 31.73 276 GLU A CA 1
ATOM 2171 C C . GLU A 1 288 ? 16.329 77.222 18.128 1.00 34.86 276 GLU A C 1
ATOM 2172 O O . GLU A 1 288 ? 16.333 76.687 19.238 1.00 35.50 276 GLU A O 1
ATOM 2178 N N . ILE A 1 289 ? 15.969 78.513 17.948 1.00 28.92 277 ILE A N 1
ATOM 2179 C CA . ILE A 1 289 ? 15.573 79.356 19.078 1.00 28.04 277 ILE A CA 1
ATOM 2180 C C . ILE A 1 289 ? 14.133 79.083 19.527 1.00 33.08 277 ILE A C 1
ATOM 2181 O O . ILE A 1 289 ? 13.720 79.577 20.574 1.00 32.80 277 ILE A O 1
ATOM 2186 N N . LEU A 1 290 ? 13.372 78.323 18.719 1.00 30.26 278 LEU A N 1
ATOM 2187 C CA . LEU A 1 290 ? 11.972 77.968 18.983 1.00 29.43 278 LEU A CA 1
ATOM 2188 C C . LEU A 1 290 ? 11.841 76.506 19.411 1.00 35.10 278 LEU A C 1
ATOM 2189 O O . LEU A 1 290 ? 12.748 75.711 19.171 1.00 34.98 278 LEU A O 1
ATOM 2194 N N . SER A 1 291 ? 10.660 76.134 19.970 1.00 33.78 279 SER A N 1
ATOM 2195 C CA . SER A 1 291 ? 10.348 74.745 20.310 1.00 33.34 279 SER A CA 1
ATOM 2196 C C . SER A 1 291 ? 10.080 74.024 18.986 1.00 38.23 279 SER A C 1
ATOM 2197 O O . SER A 1 291 ? 9.770 74.700 18.002 1.00 37.58 279 SER A O 1
ATOM 2200 N N . LYS A 1 292 ? 10.209 72.677 18.948 1.00 36.40 280 LYS A N 1
ATOM 2201 C CA . LYS A 1 292 ? 9.960 71.851 17.753 1.00 37.30 280 LYS A CA 1
ATOM 2202 C C . LYS A 1 292 ? 8.571 72.207 17.161 1.00 40.97 280 LYS A C 1
ATOM 2203 O O . LYS A 1 292 ? 8.455 72.429 15.953 1.00 39.96 280 LYS A O 1
ATOM 2209 N N . SER A 1 293 ? 7.555 72.338 18.040 1.00 37.43 281 SER A N 1
ATOM 2210 C CA . SER A 1 293 ? 6.171 72.678 17.701 1.00 36.74 281 SER A CA 1
ATOM 2211 C C . SER A 1 293 ? 6.025 74.076 17.068 1.00 38.08 281 SER A C 1
ATOM 2212 O O . SER A 1 293 ? 5.404 74.191 16.008 1.00 37.11 281 SER A O 1
ATOM 2215 N N . ASP A 1 294 ? 6.583 75.124 17.718 1.00 33.58 282 ASP A N 1
ATOM 2216 C CA . ASP A 1 294 ? 6.552 76.512 17.228 1.00 32.59 282 ASP A CA 1
ATOM 2217 C C . ASP A 1 294 ? 7.271 76.653 15.889 1.00 34.57 282 ASP A C 1
ATOM 2218 O O . ASP A 1 294 ? 6.776 77.372 15.020 1.00 32.96 282 ASP A O 1
ATOM 2223 N N . ALA A 1 295 ? 8.430 75.976 15.727 1.00 31.06 283 ALA A N 1
ATOM 2224 C CA . ALA A 1 295 ? 9.207 75.994 14.482 1.00 30.40 283 ALA A CA 1
ATOM 2225 C C . ALA A 1 295 ? 8.375 75.411 13.339 1.00 32.87 283 ALA A C 1
ATOM 2226 O O . ALA A 1 295 ? 8.327 76.013 12.263 1.00 30.54 283 ALA A O 1
ATOM 2228 N N . LYS A 1 296 ? 7.660 74.280 13.596 1.00 29.70 284 LYS A N 1
ATOM 2229 C CA . LYS A 1 296 ? 6.787 73.633 12.609 1.00 29.85 284 LYS A CA 1
ATOM 2230 C C . LYS A 1 296 ? 5.713 74.617 12.127 1.00 32.33 284 LYS A C 1
ATOM 2231 O O . LYS A 1 296 ? 5.512 74.744 10.918 1.00 31.86 284 LYS A O 1
ATOM 2237 N N . ALA A 1 297 ? 5.088 75.359 13.067 1.00 29.05 285 ALA A N 1
ATOM 2238 C CA . ALA A 1 297 ? 4.046 76.359 12.795 1.00 28.48 285 ALA A CA 1
ATOM 2239 C C . ALA A 1 297 ? 4.589 77.528 11.965 1.00 29.98 285 ALA A C 1
ATOM 2240 O O . ALA A 1 297 ? 3.936 77.950 11.011 1.00 29.12 285 ALA A O 1
ATOM 2242 N N . VAL A 1 298 ? 5.801 78.023 12.295 1.00 24.80 286 VAL A N 1
ATOM 2243 C CA . VAL A 1 298 ? 6.442 79.110 11.544 1.00 23.14 286 VAL A CA 1
ATOM 2244 C C . VAL A 1 298 ? 6.707 78.653 10.101 1.00 25.52 286 VAL A C 1
ATOM 2245 O O . VAL A 1 298 ? 6.273 79.323 9.158 1.00 24.12 286 VAL A O 1
ATOM 2249 N N . MET A 1 299 ? 7.424 77.518 9.936 1.00 23.48 287 MET A N 1
ATOM 2250 C CA . MET A 1 299 ? 7.813 76.981 8.631 1.00 23.02 287 MET A CA 1
ATOM 2251 C C . MET A 1 299 ? 6.636 76.691 7.716 1.00 26.96 287 MET A C 1
ATOM 2252 O O . MET A 1 299 ? 6.684 77.050 6.535 1.00 25.40 287 MET A O 1
ATOM 2257 N N . LYS A 1 300 ? 5.575 76.080 8.266 1.00 26.34 288 LYS A N 1
ATOM 2258 C CA . LYS A 1 300 ? 4.356 75.750 7.527 1.00 26.41 288 LYS A CA 1
ATOM 2259 C C . LYS A 1 300 ? 3.704 77.008 6.936 1.00 28.52 288 LYS A C 1
ATOM 2260 O O . LYS A 1 300 ? 3.211 76.953 5.810 1.00 29.69 288 LYS A O 1
ATOM 2266 N N . HIS A 1 301 ? 3.763 78.147 7.654 1.00 22.97 289 HIS A N 1
ATOM 2267 C CA . HIS A 1 301 ? 3.171 79.416 7.213 1.00 22.16 289 HIS A CA 1
ATOM 2268 C C . HIS A 1 301 ? 3.983 80.225 6.198 1.00 23.73 289 HIS A C 1
ATOM 2269 O O . HIS A 1 301 ? 3.435 81.139 5.575 1.00 22.34 289 HIS A O 1
ATOM 2276 N N . ILE A 1 302 ? 5.267 79.891 6.002 1.00 20.04 290 ILE A N 1
ATOM 2277 C CA . ILE A 1 302 ? 6.103 80.617 5.036 1.00 19.45 290 ILE A CA 1
ATOM 2278 C C . ILE A 1 302 ? 5.725 80.304 3.581 1.00 22.95 290 ILE A C 1
ATOM 2279 O O . ILE A 1 302 ? 5.670 81.229 2.777 1.00 22.44 290 ILE A O 1
ATOM 2284 N N . LYS A 1 303 ? 5.523 79.011 3.243 1.00 21.10 291 LYS A N 1
ATOM 2285 C CA . LYS A 1 303 ? 5.189 78.531 1.883 1.00 21.51 291 LYS A CA 1
ATOM 2286 C C . LYS A 1 303 ? 4.111 79.408 1.179 1.00 25.00 291 LYS A C 1
ATOM 2287 O O . LYS A 1 303 ? 4.392 79.895 0.078 1.00 24.58 291 LYS A O 1
ATOM 2293 N N . PRO A 1 304 ? 2.928 79.695 1.791 1.00 21.73 292 PRO A N 1
ATOM 2294 C CA . PRO A 1 304 ? 1.935 80.528 1.081 1.00 21.13 292 PRO A CA 1
ATOM 2295 C C . PRO A 1 304 ? 2.357 81.971 0.855 1.00 22.38 292 PRO A C 1
ATOM 2296 O O . PRO A 1 304 ? 1.870 82.580 -0.092 1.00 21.63 292 PRO A O 1
ATOM 2300 N N . GLN A 1 305 ? 3.238 82.517 1.705 1.00 19.39 293 GLN A N 1
ATOM 2301 C CA . GLN A 1 305 ? 3.750 83.882 1.531 1.00 18.27 293 GLN A CA 1
ATOM 2302 C C . GLN A 1 305 ? 4.556 83.963 0.222 1.00 21.55 293 GLN A C 1
ATOM 2303 O O . GLN A 1 305 ? 4.403 84.923 -0.532 1.00 21.47 293 GLN A O 1
ATOM 2309 N N . LEU A 1 306 ? 5.367 82.931 -0.066 1.00 19.22 294 LEU A N 1
ATOM 2310 C CA . LEU A 1 306 ? 6.100 82.873 -1.335 1.00 19.13 294 LEU A CA 1
ATOM 2311 C C . LEU A 1 306 ? 5.118 82.630 -2.491 1.00 22.27 294 LEU A C 1
ATOM 2312 O O . LEU A 1 306 ? 5.163 83.336 -3.499 1.00 21.34 294 LEU A O 1
ATOM 2317 N N . GLN A 1 307 ? 4.237 81.633 -2.333 1.00 20.05 295 GLN A N 1
ATOM 2318 C CA . GLN A 1 307 ? 3.277 81.221 -3.357 1.00 20.36 295 GLN A CA 1
ATOM 2319 C C . GLN A 1 307 ? 2.201 82.227 -3.760 1.00 23.45 295 GLN A C 1
ATOM 2320 O O . GLN A 1 307 ? 1.598 82.081 -4.821 1.00 23.64 295 GLN A O 1
ATOM 2326 N N . SER A 1 308 ? 1.985 83.269 -2.935 1.00 20.30 296 SER A N 1
ATOM 2327 C CA . SER A 1 308 ? 1.010 84.300 -3.279 1.00 19.82 296 SER A CA 1
ATOM 2328 C C . SER A 1 308 ? 1.720 85.406 -4.086 1.00 22.89 296 SER A C 1
ATOM 2329 O O . SER A 1 308 ? 1.065 86.261 -4.676 1.00 22.52 296 SER A O 1
ATOM 2332 N N . ARG A 1 309 ? 3.061 85.344 -4.155 1.00 20.21 297 ARG A N 1
ATOM 2333 C CA . ARG A 1 309 ? 3.886 86.357 -4.826 1.00 19.81 297 ARG A CA 1
ATOM 2334 C C . ARG A 1 309 ? 4.753 85.841 -5.964 1.00 22.89 297 ARG A C 1
ATOM 2335 O O . ARG A 1 309 ? 5.114 86.619 -6.858 1.00 22.78 297 ARG A O 1
ATOM 2343 N N . TYR A 1 310 ? 5.138 84.563 -5.904 1.00 19.46 298 TYR A N 1
ATOM 2344 C CA . TYR A 1 310 ? 6.065 83.973 -6.879 1.00 19.56 298 TYR A CA 1
ATOM 2345 C C . TYR A 1 310 ? 5.536 82.677 -7.427 1.00 22.60 298 TYR A C 1
ATOM 2346 O O . TYR A 1 310 ? 4.667 82.060 -6.806 1.00 22.64 298 TYR A O 1
ATOM 2355 N N . SER A 1 311 ? 6.068 82.254 -8.586 1.00 20.75 299 SER A N 1
ATOM 2356 C CA . SER A 1 311 ? 5.644 81.009 -9.228 1.00 21.05 299 SER A CA 1
ATOM 2357 C C . SER A 1 311 ? 5.845 79.847 -8.274 1.00 24.95 299 SER A C 1
ATOM 2358 O O . SER A 1 311 ? 6.657 79.959 -7.340 1.00 22.92 299 SER A O 1
ATOM 2361 N N A GLU A 1 312 ? 5.109 78.744 -8.497 0.50 22.66 300 GLU A N 1
ATOM 2362 N N B GLU A 1 312 ? 5.108 78.736 -8.485 0.50 22.81 300 GLU A N 1
ATOM 2363 C CA A GLU A 1 312 ? 5.235 77.533 -7.690 0.50 22.90 300 GLU A CA 1
ATOM 2364 C CA B GLU A 1 312 ? 5.242 77.548 -7.642 0.50 23.16 300 GLU A CA 1
ATOM 2365 C C A GLU A 1 312 ? 6.681 77.036 -7.659 0.50 25.51 300 GLU A C 1
ATOM 2366 C C B GLU A 1 312 ? 6.703 77.051 -7.643 0.50 25.68 300 GLU A C 1
ATOM 2367 O O A GLU A 1 312 ? 7.194 76.749 -6.581 0.50 25.37 300 GLU A O 1
ATOM 2368 O O B GLU A 1 312 ? 7.238 76.772 -6.579 0.50 25.59 300 GLU A O 1
ATOM 2379 N N . SER A 1 313 ? 7.335 76.966 -8.830 1.00 22.21 301 SER A N 1
ATOM 2380 C CA . SER A 1 313 ? 8.719 76.503 -8.947 1.00 21.33 301 SER A CA 1
ATOM 2381 C C . SER A 1 313 ? 9.704 77.383 -8.167 1.00 23.13 301 SER A C 1
ATOM 2382 O O . SER A 1 313 ? 10.496 76.862 -7.391 1.00 22.44 301 SER A O 1
ATOM 2385 N N . LEU A 1 314 ? 9.606 78.711 -8.321 1.00 20.03 302 LEU A N 1
ATOM 2386 C CA . LEU A 1 314 ? 10.504 79.598 -7.583 1.00 19.11 302 LEU A CA 1
ATOM 2387 C C . LEU A 1 314 ? 10.256 79.494 -6.073 1.00 21.12 302 LEU A C 1
ATOM 2388 O O . LEU A 1 314 ? 11.221 79.372 -5.323 1.00 19.48 302 LEU A O 1
ATOM 2393 N N . SER A 1 315 ? 8.975 79.473 -5.650 1.00 18.36 303 SER A N 1
ATOM 2394 C CA . SER A 1 315 ? 8.586 79.364 -4.241 1.00 17.91 303 SER A CA 1
ATOM 2395 C C . SER A 1 315 ? 9.118 78.069 -3.595 1.00 21.69 303 SER A C 1
ATOM 2396 O O . SER A 1 315 ? 9.716 78.132 -2.527 1.00 21.03 303 SER A O 1
ATOM 2399 N N . LYS A 1 316 ? 8.898 76.913 -4.251 1.00 20.55 304 LYS A N 1
ATOM 2400 C CA . LYS A 1 316 ? 9.327 75.584 -3.786 1.00 21.23 304 LYS A CA 1
ATOM 2401 C C . LYS A 1 316 ? 10.835 75.523 -3.695 1.00 23.73 304 LYS A C 1
ATOM 2402 O O . LYS A 1 316 ? 11.370 75.039 -2.697 1.00 21.83 304 LYS A O 1
ATOM 2408 N N . ASN A 1 317 ? 11.528 76.016 -4.738 1.00 20.13 305 ASN A N 1
ATOM 2409 C CA . ASN A 1 317 ? 12.980 76.009 -4.769 1.00 19.49 305 ASN A CA 1
ATOM 2410 C C . ASN A 1 317 ? 13.638 76.886 -3.707 1.00 22.35 305 ASN A C 1
ATOM 2411 O O . ASN A 1 317 ? 14.605 76.448 -3.095 1.00 21.67 305 ASN A O 1
ATOM 2416 N N . VAL A 1 318 ? 13.097 78.092 -3.458 1.00 18.96 306 VAL A N 1
ATOM 2417 C CA . VAL A 1 318 ? 13.622 79.001 -2.428 1.00 18.60 306 VAL A CA 1
ATOM 2418 C C . VAL A 1 318 ? 13.358 78.366 -1.050 1.00 23.03 306 VAL A C 1
ATOM 2419 O O . VAL A 1 318 ? 14.271 78.304 -0.227 1.00 21.75 306 VAL A O 1
ATOM 2423 N N . PHE A 1 319 ? 12.122 77.879 -0.821 1.00 21.58 307 PHE A N 1
ATOM 2424 C CA . PHE A 1 319 ? 11.764 77.238 0.447 1.00 22.37 307 PHE A CA 1
ATOM 2425 C C . PHE A 1 319 ? 12.692 76.057 0.757 1.00 26.90 307 PHE A C 1
ATOM 2426 O O . PHE A 1 319 ? 13.301 76.057 1.824 1.00 25.69 307 PHE A O 1
ATOM 2434 N N . GLN A 1 320 ? 12.858 75.099 -0.185 1.00 24.48 308 GLN A N 1
ATOM 2435 C CA . GLN A 1 320 ? 13.727 73.923 -0.013 1.00 25.01 308 GLN A CA 1
ATOM 2436 C C . GLN A 1 320 ? 15.191 74.314 0.187 1.00 28.67 308 GLN A C 1
ATOM 2437 O O . GLN A 1 320 ? 15.869 73.740 1.042 1.00 28.98 308 GLN A O 1
ATOM 2443 N N . TYR A 1 321 ? 15.679 75.290 -0.606 1.00 23.01 309 TYR A N 1
ATOM 2444 C CA . TYR A 1 321 ? 17.044 75.764 -0.520 1.00 21.80 309 TYR A CA 1
ATOM 2445 C C . TYR A 1 321 ? 17.390 76.159 0.921 1.00 25.95 309 TYR A C 1
ATOM 2446 O O . TYR A 1 321 ? 18.384 75.681 1.461 1.00 26.02 309 TYR A O 1
ATOM 2455 N N . PHE A 1 322 ? 16.564 77.016 1.530 1.00 22.41 310 PHE A N 1
ATOM 2456 C CA . PHE A 1 322 ? 16.815 77.468 2.893 1.00 22.44 310 PHE A CA 1
ATOM 2457 C C . PHE A 1 322 ? 16.582 76.398 3.956 1.00 31.42 310 PHE A C 1
ATOM 2458 O O . PHE A 1 322 ? 17.248 76.424 4.990 1.00 29.87 310 PHE A O 1
ATOM 2466 N N A GLN A 1 323 ? 15.648 75.473 3.696 0.50 30.38 311 GLN A N 1
ATOM 2467 N N B GLN A 1 323 ? 15.696 75.420 3.672 0.50 30.50 311 GLN A N 1
ATOM 2468 C CA A GLN A 1 323 ? 15.304 74.370 4.594 0.50 30.84 311 GLN A CA 1
ATOM 2469 C CA B GLN A 1 323 ? 15.387 74.295 4.578 0.50 30.98 311 GLN A CA 1
ATOM 2470 C C A GLN A 1 323 ? 16.479 73.375 4.741 0.50 36.49 311 GLN A C 1
ATOM 2471 C C B GLN A 1 323 ? 16.544 73.374 4.747 0.50 36.57 311 GLN A C 1
ATOM 2472 O O A GLN A 1 323 ? 16.748 72.930 5.857 0.50 36.73 311 GLN A O 1
ATOM 2473 O O B GLN A 1 323 ? 16.854 72.948 5.861 0.50 36.84 311 GLN A O 1
ATOM 2484 N N . ASP A 1 324 ? 17.200 73.071 3.630 1.00 33.76 312 ASP A N 1
ATOM 2485 C CA . ASP A 1 324 ? 18.341 72.164 3.600 1.00 34.31 312 ASP A CA 1
ATOM 2486 C C . ASP A 1 324 ? 19.639 72.842 4.066 1.00 37.69 312 ASP A C 1
ATOM 2487 O O . ASP A 1 324 ? 20.720 72.278 3.912 1.00 39.43 312 ASP A O 1
ATOM 2492 N N . GLY A 1 325 ? 19.513 74.046 4.629 1.00 32.31 313 GLY A N 1
ATOM 2493 C CA . GLY A 1 325 ? 20.630 74.818 5.162 1.00 30.45 313 GLY A CA 1
ATOM 2494 C C . GLY A 1 325 ? 21.354 75.704 4.168 1.00 31.02 313 GLY A C 1
ATOM 2495 O O . GLY A 1 325 ? 22.533 75.999 4.353 1.00 30.66 313 GLY A O 1
ATOM 2496 N N . GLY A 1 326 ? 20.648 76.158 3.132 1.00 25.44 314 GLY A N 1
ATOM 2497 C CA . GLY A 1 326 ? 21.239 77.041 2.132 1.00 23.75 314 GLY A CA 1
ATOM 2498 C C . GLY A 1 326 ? 21.624 78.381 2.723 1.00 24.50 314 GLY A C 1
ATOM 2499 O O . GLY A 1 326 ? 20.979 78.858 3.659 1.00 24.30 314 GLY A O 1
ATOM 2500 N N . GLU A 1 327 ? 22.699 78.969 2.209 1.00 20.93 315 GLU A N 1
ATOM 2501 C CA . GLU A 1 327 ? 23.206 80.252 2.690 1.00 20.10 315 GLU A CA 1
ATOM 2502 C C . GLU A 1 327 ? 22.722 81.392 1.795 1.00 24.24 315 GLU A C 1
ATOM 2503 O O . GLU A 1 327 ? 22.529 81.198 0.592 1.00 23.52 315 GLU A O 1
ATOM 2509 N N . VAL A 1 328 ? 22.551 82.595 2.383 1.00 21.16 316 VAL A N 1
ATOM 2510 C CA . VAL A 1 328 ? 22.128 83.790 1.643 1.00 20.34 316 VAL A CA 1
ATOM 2511 C C . VAL A 1 328 ? 23.177 84.173 0.594 1.00 23.16 316 VAL A C 1
ATOM 2512 O O . VAL A 1 328 ? 22.811 84.443 -0.554 1.00 23.32 316 VAL A O 1
ATOM 2516 N N . ALA A 1 329 ? 24.473 84.175 0.982 1.00 20.32 317 ALA A N 1
ATOM 2517 C CA . ALA A 1 329 ? 25.561 84.564 0.084 1.00 21.21 317 ALA A CA 1
ATOM 2518 C C . ALA A 1 329 ? 26.877 83.900 0.477 1.00 26.13 317 ALA A C 1
ATOM 2519 O O . ALA A 1 329 ? 27.806 84.558 0.943 1.00 26.55 317 ALA A O 1
ATOM 2521 N N . GLY A 1 330 ? 26.950 82.592 0.264 1.00 24.96 318 GLY A N 1
ATOM 2522 C CA . GLY A 1 330 ? 28.162 81.833 0.574 1.00 26.25 318 GLY A CA 1
ATOM 2523 C C . GLY A 1 330 ? 28.344 81.546 2.051 1.00 31.86 318 GLY A C 1
ATOM 2524 O O . GLY A 1 330 ? 27.437 81.807 2.858 1.00 29.36 318 GLY A O 1
ATOM 2525 N N . HIS A 1 331 ? 29.525 80.994 2.411 1.00 31.37 319 HIS A N 1
ATOM 2526 C CA . HIS A 1 331 ? 29.832 80.604 3.786 1.00 32.58 319 HIS A CA 1
ATOM 2527 C C . HIS A 1 331 ? 29.396 81.637 4.832 1.00 31.14 319 HIS A C 1
ATOM 2528 O O . HIS A 1 331 ? 29.783 82.795 4.750 1.00 31.18 319 HIS A O 1
ATOM 2535 N N . GLY A 1 332 ? 28.553 81.215 5.755 1.00 25.52 320 GLY A N 1
ATOM 2536 C CA . GLY A 1 332 ? 28.044 82.098 6.796 1.00 24.12 320 GLY A CA 1
ATOM 2537 C C . GLY A 1 332 ? 28.862 82.072 8.066 1.00 26.62 320 GLY A C 1
ATOM 2538 O O . GLY A 1 332 ? 29.769 81.246 8.205 1.00 26.39 320 GLY A O 1
ATOM 2539 N N . ILE A 1 333 ? 28.549 82.988 8.989 1.00 21.40 321 ILE A N 1
ATOM 2540 C CA . ILE A 1 333 ? 29.131 83.041 10.334 1.00 20.72 321 ILE A CA 1
ATOM 2541 C C . ILE A 1 333 ? 28.020 82.407 11.174 1.00 23.71 321 ILE A C 1
ATOM 2542 O O . ILE A 1 333 ? 27.029 83.069 11.514 1.00 21.51 321 ILE A O 1
ATOM 2547 N N . ASN A 1 334 ? 28.137 81.082 11.395 1.00 21.22 322 ASN A N 1
ATOM 2548 C CA . ASN A 1 334 ? 27.087 80.257 11.999 1.00 21.34 322 ASN A CA 1
ATOM 2549 C C . ASN A 1 334 ? 27.330 79.762 13.408 1.00 27.06 322 ASN A C 1
ATOM 2550 O O . ASN A 1 334 ? 26.448 79.120 13.985 1.00 27.86 322 ASN A O 1
ATOM 2555 N N . ASN A 1 335 ? 28.504 80.064 13.960 1.00 24.23 323 ASN A N 1
ATOM 2556 C CA A ASN A 1 335 ? 28.905 79.621 15.294 0.59 23.96 323 ASN A CA 1
ATOM 2557 C CA B ASN A 1 335 ? 28.847 79.613 15.305 0.41 24.44 323 ASN A CA 1
ATOM 2558 C C . ASN A 1 335 ? 29.004 80.781 16.292 1.00 27.70 323 ASN A C 1
ATOM 2559 O O . ASN A 1 335 ? 29.591 80.620 17.366 1.00 27.48 323 ASN A O 1
ATOM 2568 N N . ALA A 1 336 ? 28.444 81.957 15.947 1.00 22.48 324 ALA A N 1
ATOM 2569 C CA . ALA A 1 336 ? 28.486 83.132 16.824 1.00 21.56 324 ALA A CA 1
ATOM 2570 C C . ALA A 1 336 ? 27.373 83.040 17.865 1.00 25.90 324 ALA A C 1
ATOM 2571 O O . ALA A 1 336 ? 26.259 82.608 17.548 1.00 25.39 324 ALA A O 1
ATOM 2573 N N . THR A 1 337 ? 27.679 83.411 19.112 1.00 22.63 325 THR A N 1
ATOM 2574 C CA . THR A 1 337 ? 26.710 83.348 20.210 1.00 22.32 325 THR A CA 1
ATOM 2575 C C . THR A 1 337 ? 26.697 84.629 21.044 1.00 26.68 325 THR A C 1
ATOM 2576 O O . THR A 1 337 ? 27.658 85.407 21.018 1.00 24.50 325 THR A O 1
ATOM 2580 N N . VAL A 1 338 ? 25.601 84.844 21.794 1.00 25.59 326 VAL A N 1
ATOM 2581 C CA . VAL A 1 338 ? 25.385 86.023 22.635 1.00 27.06 326 VAL A CA 1
ATOM 2582 C C . VAL A 1 338 ? 24.806 85.610 24.004 1.00 30.49 326 VAL A C 1
ATOM 2583 O O . VAL A 1 338 ? 24.329 84.481 24.154 1.00 29.15 326 VAL A O 1
ATOM 2587 N N . GLY A 1 339 ? 24.898 86.518 24.979 1.00 27.63 327 GLY A N 1
ATOM 2588 C CA . GLY A 1 339 ? 24.327 86.339 26.309 1.00 27.66 327 GLY A CA 1
ATOM 2589 C C . GLY A 1 339 ? 25.262 85.712 27.310 1.00 31.78 327 GLY A C 1
ATOM 2590 O O . GLY A 1 339 ? 26.442 86.076 27.391 1.00 29.70 327 GLY A O 1
ATOM 2591 N N . ASP A 1 340 ? 24.722 84.765 28.093 1.00 29.72 328 ASP A N 1
ATOM 2592 C CA . ASP A 1 340 ? 25.478 84.055 29.116 1.00 30.28 328 ASP A CA 1
ATOM 2593 C C . ASP A 1 340 ? 26.392 83.055 28.429 1.00 33.99 328 ASP A C 1
ATOM 2594 O O . ASP A 1 340 ? 25.914 82.181 27.711 1.00 31.78 328 ASP A O 1
ATOM 2599 N N . LYS A 1 341 ? 27.707 83.140 28.720 1.00 32.76 329 LYS A N 1
ATOM 2600 C CA . LYS A 1 341 ? 28.767 82.288 28.152 1.00 33.88 329 LYS A CA 1
ATOM 2601 C C . LYS A 1 341 ? 28.485 80.804 28.439 1.00 38.31 329 LYS A C 1
ATOM 2602 O O . LYS A 1 341 ? 28.941 79.907 27.662 1.00 38.35 329 LYS A O 1
ATOM 2608 N N . HIS A 1 342 ? 27.772 80.581 29.559 1.00 36.60 330 HIS A N 1
ATOM 2609 C CA . HIS A 1 342 ? 27.461 79.263 30.054 1.00 37.18 330 HIS A CA 1
ATOM 2610 C C . HIS A 1 342 ? 26.235 78.617 29.401 1.00 38.98 330 HIS A C 1
ATOM 2611 O O . HIS A 1 342 ? 26.160 77.390 29.307 1.00 39.22 330 HIS A O 1
ATOM 2618 N N . SER A 1 343 ? 25.249 79.453 28.987 1.00 33.79 331 SER A N 1
ATOM 2619 C CA . SER A 1 343 ? 24.026 79.002 28.309 1.00 33.13 331 SER A CA 1
ATOM 2620 C C . SER A 1 343 ? 23.927 79.928 27.088 1.00 33.80 331 SER A C 1
ATOM 2621 O O . SER A 1 343 ? 23.128 80.873 27.098 1.00 32.61 331 SER A O 1
ATOM 2624 N N . PRO A 1 344 ? 24.849 79.779 26.096 1.00 29.92 332 PRO A N 1
ATOM 2625 C CA . PRO A 1 344 ? 24.880 80.741 24.975 1.00 29.14 332 PRO A CA 1
ATOM 2626 C C . PRO A 1 344 ? 23.675 80.697 24.060 1.00 31.19 332 PRO A C 1
ATOM 2627 O O . PRO A 1 344 ? 23.081 79.639 23.868 1.00 31.98 332 PRO A O 1
ATOM 2631 N N . GLU A 1 345 ? 23.306 81.866 23.527 1.00 24.95 333 GLU A N 1
ATOM 2632 C CA . GLU A 1 345 ? 22.170 81.994 22.622 1.00 24.58 333 GLU A CA 1
ATOM 2633 C C . GLU A 1 345 ? 22.651 82.350 21.244 1.00 26.48 333 GLU A C 1
ATOM 2634 O O . GLU A 1 345 ? 23.699 82.981 21.098 1.00 24.41 333 GLU A O 1
ATOM 2640 N N . LEU A 1 346 ? 21.890 81.952 20.228 1.00 22.76 334 LEU A N 1
ATOM 2641 C CA . LEU A 1 346 ? 22.266 82.209 18.842 1.00 21.80 334 LEU A CA 1
ATOM 2642 C C . LEU A 1 346 ? 22.394 83.689 18.524 1.00 24.45 334 LEU A C 1
ATOM 2643 O O . LEU A 1 346 ? 21.519 84.487 18.872 1.00 23.29 334 LEU A O 1
ATOM 2648 N N . ALA A 1 347 ? 23.508 84.045 17.868 1.00 20.78 335 ALA A N 1
ATOM 2649 C CA . ALA A 1 347 ? 23.735 85.381 17.360 1.00 20.40 335 ALA A CA 1
ATOM 2650 C C . ALA A 1 347 ? 23.606 85.279 15.847 1.00 22.61 335 ALA A C 1
ATOM 2651 O O . ALA A 1 347 ? 24.027 84.283 15.247 1.00 22.48 335 ALA A O 1
ATOM 2653 N N . ILE A 1 348 ? 22.994 86.292 15.240 1.00 18.87 336 ILE A N 1
ATOM 2654 C CA . ILE A 1 348 ? 22.850 86.388 13.785 1.00 18.12 336 ILE A CA 1
ATOM 2655 C C . ILE A 1 348 ? 23.551 87.645 13.331 1.00 20.66 336 ILE A C 1
ATOM 2656 O O . ILE A 1 348 ? 23.459 88.684 13.992 1.00 20.08 336 ILE A O 1
ATOM 2661 N N . LEU A 1 349 ? 24.316 87.534 12.239 1.00 18.28 337 LEU A N 1
ATOM 2662 C CA . LEU A 1 349 ? 25.178 88.608 11.758 1.00 18.32 337 LEU A CA 1
ATOM 2663 C C . LEU A 1 349 ? 24.752 89.258 10.473 1.00 19.98 337 LEU A C 1
ATOM 2664 O O . LEU A 1 349 ? 24.155 88.613 9.622 1.00 18.82 337 LEU A O 1
ATOM 2669 N N . PHE A 1 350 ? 25.089 90.556 10.322 1.00 17.41 338 PHE A N 1
ATOM 2670 C CA . PHE A 1 350 ? 24.688 91.323 9.147 1.00 17.85 338 PHE A CA 1
ATOM 2671 C C . PHE A 1 350 ? 25.791 92.216 8.672 1.00 21.32 338 PHE A C 1
ATOM 2672 O O . PHE A 1 350 ? 26.387 92.942 9.469 1.00 20.75 338 PHE A O 1
ATOM 2680 N N . GLU A 1 351 ? 26.042 92.189 7.358 1.00 18.76 339 GLU A N 1
ATOM 2681 C CA . GLU A 1 351 ? 27.086 92.998 6.751 1.00 18.88 339 GLU A CA 1
ATOM 2682 C C . GLU A 1 351 ? 26.499 94.244 6.100 1.00 22.12 339 GLU A C 1
ATOM 2683 O O . GLU A 1 351 ? 25.646 94.144 5.208 1.00 20.87 339 GLU A O 1
ATOM 2689 N N . PHE A 1 352 ? 26.984 95.416 6.523 1.00 19.13 340 PHE A N 1
ATOM 2690 C CA . PHE A 1 352 ? 26.600 96.696 5.930 1.00 18.99 340 PHE A CA 1
ATOM 2691 C C . PHE A 1 352 ? 27.537 96.889 4.741 1.00 23.23 340 PHE A C 1
ATOM 2692 O O . PHE A 1 352 ? 28.727 97.163 4.929 1.00 23.08 340 PHE A O 1
ATOM 2700 N N . ARG A 1 353 ? 27.012 96.688 3.523 1.00 19.98 341 ARG A N 1
ATOM 2701 C CA . ARG A 1 353 ? 27.770 96.783 2.261 1.00 19.37 341 ARG A CA 1
ATOM 2702 C C . ARG A 1 353 ? 28.415 98.154 2.085 1.00 24.56 341 ARG A C 1
ATOM 2703 O O . ARG A 1 353 ? 29.538 98.259 1.594 1.00 24.14 341 ARG A O 1
ATOM 2711 N N . THR A 1 354 ? 27.694 99.196 2.516 1.00 22.38 342 THR A N 1
ATOM 2712 C CA . THR A 1 354 ? 28.172 100.577 2.614 1.00 22.45 342 THR A CA 1
ATOM 2713 C C . THR A 1 354 ? 27.973 100.915 4.094 1.00 25.44 342 THR A C 1
ATOM 2714 O O . THR A 1 354 ? 26.887 100.656 4.636 1.00 24.90 342 THR A O 1
ATOM 2718 N N . VAL A 1 355 ? 29.007 101.463 4.752 1.00 22.52 343 VAL A N 1
ATOM 2719 C CA . VAL A 1 355 ? 28.894 101.803 6.173 1.00 22.28 343 VAL A CA 1
ATOM 2720 C C . VAL A 1 355 ? 27.927 103.000 6.319 1.00 26.59 343 VAL A C 1
ATOM 2721 O O . VAL A 1 355 ? 28.186 104.058 5.737 1.00 26.59 343 VAL A O 1
ATOM 2725 N N . PRO A 1 356 ? 26.812 102.848 7.067 1.00 23.61 344 PRO A N 1
ATOM 2726 C CA . PRO A 1 356 ? 25.883 103.980 7.225 1.00 24.21 344 PRO A CA 1
ATOM 2727 C C . PRO A 1 356 ? 26.441 105.015 8.199 1.00 29.39 344 PRO A C 1
ATOM 2728 O O . PRO A 1 356 ? 27.393 104.720 8.932 1.00 27.28 344 PRO A O 1
ATOM 2732 N N . ASN A 1 357 ? 25.832 106.217 8.234 1.00 28.17 345 ASN A N 1
ATOM 2733 C CA . ASN A 1 357 ? 26.249 107.302 9.134 1.00 28.41 345 ASN A CA 1
ATOM 2734 C C . ASN A 1 357 ? 26.327 106.861 10.599 1.00 30.98 345 ASN A C 1
ATOM 2735 O O . ASN A 1 357 ? 27.289 107.211 11.286 1.00 29.98 345 ASN A O 1
ATOM 2740 N N . GLU A 1 358 ? 25.352 106.043 11.051 1.00 26.99 346 GLU A N 1
ATOM 2741 C CA . GLU A 1 358 ? 25.264 105.505 12.416 1.00 26.66 346 GLU A CA 1
ATOM 2742 C C . GLU A 1 358 ? 26.494 104.667 12.837 1.00 29.56 346 GLU A C 1
ATOM 2743 O O . GLU A 1 358 ? 26.777 104.557 14.029 1.00 28.61 346 GLU A O 1
ATOM 2749 N N . LEU A 1 359 ? 27.201 104.066 11.868 1.00 25.02 347 LEU A N 1
ATOM 2750 C CA . LEU A 1 359 ? 28.342 103.201 12.164 1.00 24.25 347 LEU A CA 1
ATOM 2751 C C . LEU A 1 359 ? 29.695 103.749 11.719 1.00 26.65 347 LEU A C 1
ATOM 2752 O O . LEU A 1 359 ? 30.707 103.067 11.916 1.00 25.08 347 LEU A O 1
ATOM 2757 N N . GLN A 1 360 ? 29.732 104.963 11.132 1.00 24.26 348 GLN A N 1
ATOM 2758 C CA . GLN A 1 360 ? 30.995 105.559 10.665 1.00 24.44 348 GLN A CA 1
ATOM 2759 C C . GLN A 1 360 ? 32.076 105.704 11.731 1.00 27.69 348 GLN A C 1
ATOM 2760 O O . GLN A 1 360 ? 33.262 105.593 11.402 1.00 26.12 348 GLN A O 1
ATOM 2766 N N . SER A 1 361 ? 31.649 105.944 13.006 1.00 25.71 349 SER A N 1
ATOM 2767 C CA . SER A 1 361 ? 32.570 106.119 14.128 1.00 25.41 349 SER A CA 1
ATOM 2768 C C . SER A 1 361 ? 33.400 104.848 14.421 1.00 27.62 349 SER A C 1
ATOM 2769 O O . SER A 1 361 ? 34.431 104.940 15.089 1.00 27.04 349 SER A O 1
ATOM 2772 N N . TYR A 1 362 ? 32.963 103.669 13.918 1.00 22.68 350 TYR A N 1
ATOM 2773 C CA . TYR A 1 362 ? 33.664 102.394 14.125 1.00 21.40 350 TYR A CA 1
ATOM 2774 C C . TYR A 1 362 ? 34.796 102.196 13.105 1.00 23.46 350 TYR A C 1
ATOM 2775 O O . TYR A 1 362 ? 35.600 101.276 13.250 1.00 22.85 350 TYR A O 1
ATOM 2784 N N . LEU A 1 363 ? 34.829 103.033 12.057 1.00 19.68 351 LEU A N 1
ATOM 2785 C CA . LEU A 1 363 ? 35.779 102.876 10.963 1.00 19.08 351 LEU A CA 1
ATOM 2786 C C . LEU A 1 363 ? 36.947 103.859 11.020 1.00 24.00 351 LEU A C 1
ATOM 2787 O O . LEU A 1 363 ? 36.740 105.045 11.295 1.00 23.99 351 LEU A O 1
ATOM 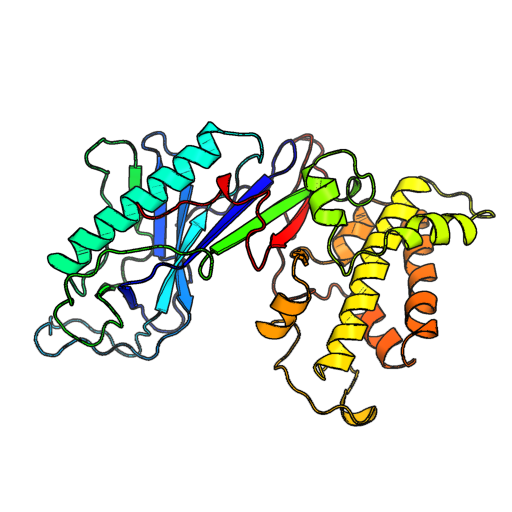2792 N N . PRO A 1 364 ? 38.181 103.383 10.752 1.00 21.15 352 PRO A N 1
ATOM 2793 C CA . PRO A 1 364 ? 39.328 104.304 10.736 1.00 21.48 352 PRO A CA 1
ATOM 2794 C C . PRO A 1 364 ? 39.287 105.214 9.516 1.00 26.62 352 PRO A C 1
ATOM 2795 O O . PRO A 1 364 ? 38.811 104.811 8.447 1.00 24.85 352 PRO A O 1
ATOM 2799 N N . LYS A 1 365 ? 39.768 106.450 9.686 1.00 25.81 353 LYS A N 1
ATOM 2800 C CA . LYS A 1 365 ? 39.779 107.451 8.618 1.00 26.51 353 LYS A CA 1
ATOM 2801 C C . LYS A 1 365 ? 41.211 107.930 8.397 1.00 30.94 353 LYS A C 1
ATOM 2802 O O . LYS A 1 365 ? 41.829 108.385 9.359 1.00 30.41 353 LYS A O 1
ATOM 2808 N N . THR A 1 366 ? 41.742 107.843 7.141 1.00 28.29 354 THR A N 1
ATOM 2809 C CA . THR A 1 366 ? 43.099 108.330 6.835 1.00 28.48 354 THR A CA 1
ATOM 2810 C C . THR A 1 366 ? 43.146 109.851 7.103 1.00 34.74 354 THR A C 1
ATOM 2811 O O . THR A 1 366 ? 42.270 110.584 6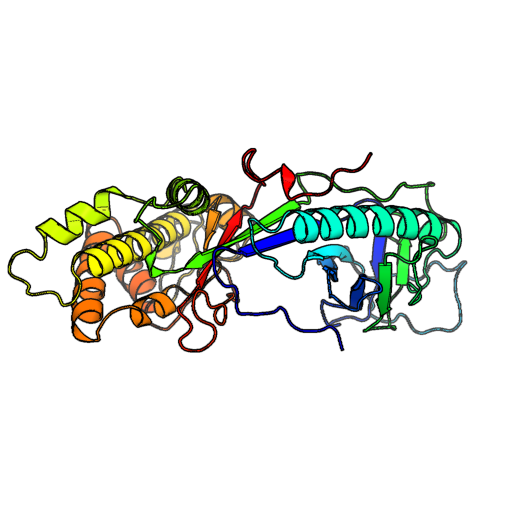.649 1.00 34.02 354 THR A O 1
ATOM 2815 N N . GLU A 1 367 ? 44.166 110.286 7.840 1.00 33.60 355 GLU A N 1
ATOM 2816 C CA . GLU A 1 367 ? 44.369 111.693 8.160 1.00 69.58 355 GLU A CA 1
ATOM 2817 C C . GLU A 1 367 ? 44.967 112.437 6.985 1.00 98.97 355 GLU A C 1
ATOM 2818 O O . GLU A 1 367 ? 45.970 112.011 6.411 1.00 54.86 355 GLU A O 1
#

B-factor: mean 32.76, std 14.59, range [15.94, 109.31]

Secondary structure (DSSP, 8-state):
-PPPPP-EESS-EEEEEEE-BSEEEEE-TT--SEEEEEEETTS-EEEEEEEEEEEEE----GGG--S---TT-EEEEEEEEEPPEETT-HHHHHHHHHHHHHHHHHHHHHHHHSTTBPPP--B-TTSSEEEEES--S-EEEETTS-SSS---PPPB--GGGEEEEEEEEGGGTTS--SHHHHHHHT-TT--THHHHHHHHHTTTS--TTHHHHHHHHHHHHHHHHHHHHHHHHHT--BTTB-GGGGT----SSSTTSHHHHHHHSEEE-S-GGGGGGGS-HHHHHHHHHHHHHHHHTTS-HHHHHHHHHHHHTT--SSSS---S-EEEETTEEEEEEEEEESS--GGGGGGS----

Organism: Vibrio cholerae serotype O1 (strain ATCC 39541 / Classical Ogawa 395 / O395) (NCBI:txid345073)